Protein AF-0000000067161589 (afdb_homodimer)

Sequence (194 aa):
MSCETHLQIQRFDGAVGAQTVQQEFHTWETVERLLRLHFRDGRTRVNGDALLLMAELLKVFVREAAARAARQAQAEDLEKVDIEHVEKVLPQLLLDFMSCETHLQIQRFDGAVGAQTVQQEFHTWETVERLLRLHFRDGRTRVNGDALLLMAELLKVFVREAAARAARQAQAEDLEKVDIEHVEKVLPQLLLDF

InterPro domains:
  IPR009072 Histone-fold [SSF47113] (28-92)
  IPR018552 Centromere protein X [PF09415] (29-97)
  IPR018552 Centromere protein X [PTHR28680] (24-97)

Structure (mmCIF, N/CA/C/O backbone):
data_AF-0000000067161589-model_v1
#
loop_
_entity.id
_entity.type
_entity.pdbx_description
1 polymer 'Centromere protein X'
#
loop_
_atom_site.group_PDB
_atom_site.id
_atom_site.type_symbol
_atom_site.label_atom_id
_atom_site.label_alt_id
_atom_site.label_comp_id
_atom_site.label_asym_id
_atom_site.label_entity_id
_atom_site.label_seq_id
_atom_site.pdbx_PDB_ins_code
_atom_site.Cartn_x
_atom_site.Cartn_y
_atom_site.Cartn_z
_atom_site.occupancy
_atom_site.B_iso_or_equiv
_atom_site.auth_seq_id
_atom_site.auth_comp_id
_atom_site.auth_asym_id
_atom_site.auth_atom_id
_atom_site.pdbx_PDB_model_num
ATOM 1 N N . MET A 1 1 ? -30.812 6.926 -12.805 1 24.12 1 MET A N 1
ATOM 2 C CA . MET A 1 1 ? -30.219 5.688 -12.312 1 24.12 1 MET A CA 1
ATOM 3 C C . MET A 1 1 ? -28.922 5.969 -11.57 1 24.12 1 MET A C 1
ATOM 5 O O . MET A 1 1 ? -27.953 6.469 -12.156 1 24.12 1 MET A O 1
ATOM 9 N N . SER A 1 2 ? -29.047 6.422 -10.328 1 23.22 2 SER A N 1
ATOM 10 C CA . SER A 1 2 ? -28.078 6.922 -9.359 1 23.22 2 SER A CA 1
ATOM 11 C C . SER A 1 2 ? -27.047 5.859 -9.016 1 23.22 2 SER A C 1
ATOM 13 O O . SER A 1 2 ? -27.391 4.715 -8.727 1 23.22 2 SER A O 1
ATOM 15 N N . CYS A 1 3 ? -26.094 5.73 -9.844 1 26.84 3 CYS A N 1
ATOM 16 C CA . CYS A 1 3 ? -25.047 4.719 -9.719 1 26.84 3 CYS A CA 1
ATOM 17 C C . CYS A 1 3 ? -24.469 4.695 -8.305 1 26.84 3 CYS A C 1
ATOM 19 O O . CYS A 1 3 ? -23.75 5.605 -7.91 1 26.84 3 CYS A O 1
ATOM 21 N N . GLU A 1 4 ? -25.422 4.316 -7.266 1 28.66 4 GLU A N 1
ATOM 22 C CA . GLU A 1 4 ? -25.047 4.039 -5.879 1 28.66 4 GLU A CA 1
ATOM 23 C C . GLU A 1 4 ? -23.875 3.074 -5.801 1 28.66 4 GLU A C 1
ATOM 25 O O . GLU A 1 4 ? -23.969 1.932 -6.254 1 28.66 4 GLU A O 1
ATOM 30 N N . THR A 1 5 ? -22.781 3.461 -6.172 1 27.55 5 THR A N 1
ATOM 31 C CA . THR A 1 5 ? -21.547 2.684 -6.172 1 27.55 5 THR A CA 1
ATOM 32 C C . THR A 1 5 ? -21.328 2.012 -4.82 1 27.55 5 THR A C 1
ATOM 34 O O . THR A 1 5 ? -21.219 2.689 -3.797 1 27.55 5 THR A O 1
ATOM 37 N N . HIS A 1 6 ? -22.078 0.908 -4.574 1 25.38 6 HIS A N 1
ATOM 38 C CA . HIS A 1 6 ? -22 -0.039 -3.465 1 25.38 6 HIS A CA 1
ATOM 39 C C . HIS A 1 6 ? -20.562 -0.477 -3.213 1 25.38 6 HIS A C 1
ATOM 41 O O . HIS A 1 6 ? -19.953 -1.148 -4.051 1 25.38 6 HIS A O 1
ATOM 47 N N . LEU A 1 7 ? -19.766 0.376 -2.822 1 30.64 7 LEU A N 1
ATOM 48 C CA . LEU A 1 7 ? -18.531 -0.194 -2.293 1 30.64 7 LEU A CA 1
ATOM 49 C C . LEU A 1 7 ? -18.812 -1.418 -1.432 1 30.64 7 LEU A C 1
ATOM 51 O O . LEU A 1 7 ? -19.469 -1.308 -0.39 1 30.64 7 LEU A O 1
ATOM 55 N N . GLN A 1 8 ? -19.109 -2.438 -2.041 1 26.23 8 GLN A N 1
ATOM 56 C CA . GLN A 1 8 ? -19.375 -3.695 -1.351 1 26.23 8 GLN A CA 1
ATOM 57 C C . GLN A 1 8 ? -18.234 -4.039 -0.387 1 26.23 8 GLN A C 1
ATOM 59 O O . GLN A 1 8 ? -17.125 -4.348 -0.815 1 26.23 8 GLN A O 1
ATOM 64 N N . ILE A 1 9 ? -18.094 -3.34 0.75 1 32.78 9 ILE A N 1
ATOM 65 C CA . ILE A 1 9 ? -17.359 -3.861 1.89 1 32.78 9 ILE A CA 1
ATOM 66 C C . ILE A 1 9 ? -17.75 -5.312 2.148 1 32.78 9 ILE A C 1
ATOM 68 O O . ILE A 1 9 ? -18.906 -5.59 2.5 1 32.78 9 ILE A O 1
ATOM 72 N N . GLN A 1 10 ? -17.469 -6.223 1.286 1 31.05 10 GLN A N 1
ATOM 73 C CA . GLN A 1 10 ? -17.688 -7.613 1.666 1 31.05 10 GLN A CA 1
ATOM 74 C C . GLN A 1 10 ? -17.375 -7.836 3.143 1 31.05 10 GLN A C 1
ATOM 76 O O . GLN A 1 10 ? -16.344 -7.375 3.643 1 31.05 10 GLN A O 1
ATOM 81 N N . ARG A 1 11 ? -18.438 -7.887 3.85 1 29.62 11 ARG A N 1
ATOM 82 C CA . ARG A 1 11 ? -18.547 -8.305 5.242 1 29.62 11 ARG A CA 1
ATOM 83 C C . ARG A 1 11 ? -17.703 -9.539 5.516 1 29.62 11 ARG A C 1
ATOM 85 O O . ARG A 1 11 ? -17.875 -10.578 4.871 1 29.62 11 ARG A O 1
ATOM 92 N N . PHE A 1 12 ? -16.328 -9.406 5.938 1 33.56 12 PHE A N 1
ATOM 93 C CA . PHE A 1 12 ? -15.523 -10.484 6.516 1 33.56 12 PHE A CA 1
ATOM 94 C C . PHE A 1 12 ? -16.375 -11.391 7.391 1 33.56 12 PHE A C 1
ATOM 96 O O . PHE A 1 12 ? -16.969 -10.938 8.375 1 33.56 12 PHE A O 1
ATOM 103 N N . ASP A 1 13 ? -16.938 -12.383 6.879 1 33.62 13 ASP A N 1
ATOM 104 C CA . ASP A 1 13 ? -17.578 -13.43 7.668 1 33.62 13 ASP A CA 1
ATOM 105 C C . ASP A 1 13 ? -16.797 -13.711 8.945 1 33.62 13 ASP A C 1
ATOM 107 O O . ASP A 1 13 ? -15.602 -13.43 9.023 1 33.62 13 ASP A O 1
ATOM 111 N N . GLY A 1 14 ? -17.406 -14.312 10.031 1 30.33 14 GLY A N 1
ATOM 112 C CA . GLY A 1 14 ? -17.203 -14.633 11.43 1 30.33 14 GLY A CA 1
ATOM 113 C C . GLY A 1 14 ? -15.914 -15.375 11.703 1 30.33 14 GLY A C 1
ATOM 114 O O . GLY A 1 14 ? -15.328 -15.25 12.781 1 30.33 14 GLY A O 1
ATOM 115 N N . ALA A 1 15 ? -15.609 -16.562 11.07 1 34.69 15 ALA A N 1
ATOM 116 C CA . ALA A 1 15 ? -14.438 -17.391 11.344 1 34.69 15 ALA A CA 1
ATOM 117 C C . ALA A 1 15 ? -13.148 -16.672 10.945 1 34.69 15 ALA A C 1
ATOM 119 O O . ALA A 1 15 ? -12.055 -17.141 11.242 1 34.69 15 ALA A O 1
ATOM 120 N N . VAL A 1 16 ? -13.078 -15.789 9.961 1 38.41 16 VAL A N 1
ATOM 121 C CA . VAL A 1 16 ? -11.977 -14.906 9.586 1 38.41 16 VAL A CA 1
ATOM 122 C C . VAL A 1 16 ? -11.812 -13.812 10.641 1 38.41 16 VAL A C 1
ATOM 124 O O . VAL A 1 16 ? -10.938 -12.945 10.523 1 38.41 16 VAL A O 1
ATOM 127 N N . GLY A 1 17 ? -12.555 -13.727 11.5 1 35.78 17 GLY A N 1
ATOM 128 C CA . GLY A 1 17 ? -12.609 -12.781 12.609 1 35.78 17 GLY A CA 1
ATOM 129 C C . GLY A 1 17 ? -11.367 -12.805 13.477 1 35.78 17 GLY A C 1
ATOM 130 O O . GLY A 1 17 ? -10.875 -11.758 13.891 1 35.78 17 GLY A O 1
ATOM 131 N N . ALA A 1 18 ? -11.102 -14.023 14.031 1 41.06 18 ALA A N 1
ATOM 132 C CA . ALA A 1 18 ? -9.969 -14.18 14.938 1 41.06 18 ALA A CA 1
ATOM 133 C C . ALA A 1 18 ? -8.641 -13.969 14.211 1 41.06 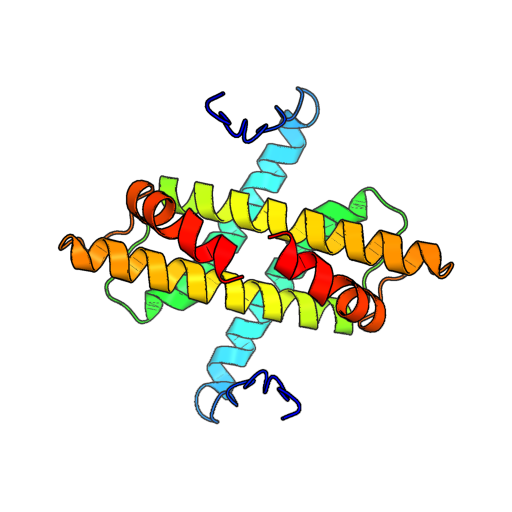18 ALA A C 1
ATOM 135 O O . ALA A 1 18 ? -7.699 -13.414 14.766 1 41.06 18 ALA A O 1
ATOM 136 N N . GLN A 1 19 ? -8.32 -14.648 13.07 1 43.97 19 GLN A N 1
ATOM 137 C CA . GLN A 1 19 ? -7.074 -14.547 12.32 1 43.97 19 GLN A CA 1
ATOM 138 C C . GLN A 1 19 ? -6.891 -13.141 11.75 1 43.97 19 GLN A C 1
ATOM 140 O O . GLN A 1 19 ? -5.762 -12.695 11.539 1 43.97 19 GLN A O 1
ATOM 145 N N . THR A 1 20 ? -7.965 -12.477 11.422 1 45.84 20 THR A N 1
ATOM 146 C CA . THR A 1 20 ? -7.961 -11.133 10.844 1 45.84 20 THR A CA 1
ATOM 147 C C . THR A 1 20 ? -7.488 -10.102 11.859 1 45.84 20 THR A C 1
ATOM 149 O O . THR A 1 20 ? -6.762 -9.172 11.516 1 45.84 20 THR A O 1
ATOM 152 N N . VAL A 1 21 ? -8.031 -10.492 13.078 1 47.47 21 VAL A N 1
ATOM 153 C CA . VAL A 1 21 ? -7.66 -9.477 14.062 1 47.47 21 VAL A CA 1
ATOM 154 C C . VAL A 1 21 ? -6.145 -9.43 14.211 1 47.47 21 VAL A C 1
ATOM 156 O O . VAL A 1 21 ? -5.559 -8.352 14.344 1 47.47 21 VAL A O 1
ATOM 159 N N . GLN A 1 22 ? -5.559 -10.609 14.484 1 50.06 22 GLN A N 1
ATOM 160 C CA . GLN A 1 22 ? -4.105 -10.633 14.625 1 50.06 22 GLN A CA 1
ATOM 161 C C . GLN A 1 22 ? -3.428 -10.062 13.375 1 50.06 22 GLN A C 1
ATOM 163 O O . GLN A 1 22 ? -2.418 -9.367 13.477 1 50.06 22 GLN A O 1
ATOM 168 N N . GLN A 1 23 ? -3.975 -10.562 12.25 1 55.38 23 GLN A N 1
ATOM 169 C CA . GLN A 1 23 ? -3.402 -10.094 10.992 1 55.38 23 GLN A CA 1
ATOM 170 C C . GLN A 1 23 ? -3.633 -8.594 10.812 1 55.38 23 GLN A C 1
ATOM 172 O O . GLN A 1 23 ? -2.799 -7.902 10.227 1 55.38 23 GLN A O 1
ATOM 177 N N . GLU A 1 24 ? -4.797 -8.266 11.383 1 56.31 24 GLU A N 1
ATOM 178 C CA . GLU A 1 24 ? -5.145 -6.848 11.328 1 56.31 24 GLU A CA 1
ATOM 179 C C . GLU A 1 24 ? -4.152 -6.004 12.125 1 56.31 24 GLU A C 1
ATOM 181 O O . GLU A 1 24 ? -3.791 -4.902 11.711 1 56.31 24 GLU A O 1
ATOM 186 N N . PHE A 1 25 ? -3.791 -6.645 13.266 1 55 25 PHE A N 1
ATOM 187 C CA . PHE A 1 25 ? -2.869 -5.891 14.109 1 55 25 PHE A CA 1
ATOM 188 C C . PHE A 1 25 ? -1.539 -5.676 13.398 1 55 25 PHE A C 1
ATOM 190 O O . PHE A 1 25 ? -0.962 -4.59 13.469 1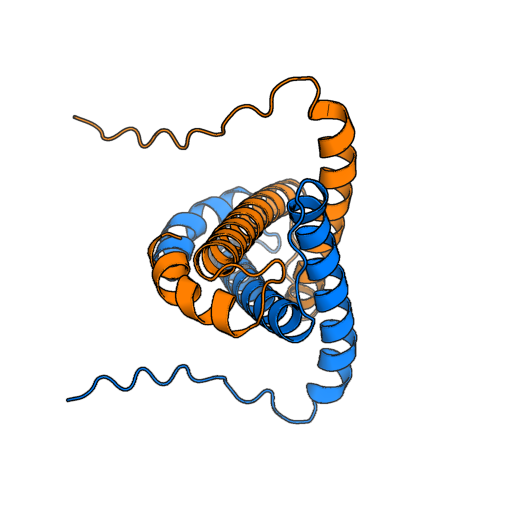 55 25 PHE A O 1
ATOM 197 N N . HIS A 1 26 ? -1.164 -6.684 12.633 1 64.69 26 HIS A N 1
ATOM 198 C CA . HIS A 1 26 ? 0.144 -6.59 11.992 1 64.69 26 HIS A CA 1
ATOM 199 C C . HIS A 1 26 ? 0.116 -5.605 10.828 1 64.69 26 HIS A C 1
ATOM 201 O O . HIS A 1 26 ? 1.089 -4.887 10.594 1 64.69 26 HIS A O 1
ATOM 207 N N . THR A 1 27 ? -1.09 -5.516 10.398 1 70.31 27 THR A N 1
ATOM 208 C CA . THR A 1 27 ? -1.2 -4.621 9.25 1 70.31 27 THR A CA 1
ATOM 209 C C . THR A 1 27 ? -1.145 -3.162 9.695 1 70.31 27 THR A C 1
ATOM 211 O O . THR A 1 27 ? -0.48 -2.34 9.062 1 70.31 27 THR A O 1
ATOM 214 N N . TRP A 1 28 ? -1.772 -2.99 10.93 1 71.88 28 TRP A N 1
ATOM 215 C CA . TRP A 1 28 ? -1.792 -1.612 11.414 1 71.88 28 TRP A CA 1
ATOM 216 C C . TRP A 1 28 ? -0.392 -1.154 11.812 1 71.88 28 TRP A C 1
ATOM 218 O O . TRP A 1 28 ? 0.009 -0.028 11.508 1 71.88 28 TRP A O 1
ATOM 228 N N . GLU A 1 29 ? 0.281 -2.01 12.422 1 75.06 29 GLU A N 1
ATOM 229 C CA . GLU A 1 29 ? 1.642 -1.656 12.82 1 75.06 29 GLU A CA 1
ATOM 230 C C . GLU A 1 29 ? 2.506 -1.343 11.602 1 75.06 29 GLU A C 1
ATOM 232 O O . GLU A 1 29 ? 3.324 -0.421 11.633 1 75.06 29 GLU A O 1
ATOM 237 N N . THR A 1 30 ? 2.227 -2.16 10.625 1 72.94 30 THR A N 1
ATOM 238 C CA . THR A 1 30 ? 2.982 -1.984 9.391 1 72.94 30 THR A CA 1
ATOM 239 C C . THR A 1 30 ? 2.645 -0.65 8.734 1 72.94 30 THR A C 1
ATOM 241 O O . THR A 1 30 ? 3.539 0.092 8.32 1 72.94 30 THR A O 1
ATOM 244 N N . VAL A 1 31 ? 1.436 -0.366 8.695 1 79.25 31 VAL A N 1
ATOM 245 C CA . VAL A 1 31 ? 0.979 0.869 8.062 1 79.25 31 VAL A CA 1
ATOM 246 C C . VAL A 1 31 ? 1.478 2.07 8.859 1 79.25 31 VAL A C 1
ATOM 248 O O . VAL A 1 31 ? 1.966 3.047 8.289 1 79.25 31 VAL A O 1
ATOM 251 N N . GLU A 1 32 ? 1.392 1.944 10.164 1 81.88 32 GLU A N 1
ATOM 252 C CA . GLU A 1 32 ? 1.861 3.021 11.031 1 81.88 32 GLU A CA 1
ATOM 253 C C . GLU A 1 32 ? 3.344 3.305 10.805 1 81.88 32 GLU A C 1
ATOM 255 O O . GLU A 1 32 ? 3.756 4.465 10.742 1 81.88 32 GLU A O 1
ATOM 260 N N . ARG A 1 33 ? 4.023 2.264 10.719 1 80.25 33 ARG A N 1
ATOM 261 C CA . ARG A 1 33 ? 5.457 2.418 10.492 1 80.25 33 ARG A CA 1
ATOM 262 C C . ARG A 1 33 ? 5.73 3.113 9.164 1 80.25 33 ARG A C 1
ATOM 264 O O . ARG A 1 33 ? 6.59 3.994 9.078 1 80.25 33 ARG A O 1
ATOM 271 N N . LEU A 1 34 ? 5.062 2.746 8.211 1 80.56 34 LEU A N 1
ATOM 272 C CA . LEU A 1 34 ? 5.215 3.359 6.898 1 80.56 34 LEU A CA 1
ATOM 273 C C . LEU A 1 34 ? 4.828 4.836 6.938 1 80.56 34 LEU A C 1
ATOM 275 O O . LEU A 1 34 ? 5.512 5.676 6.348 1 80.56 34 LEU A O 1
ATOM 279 N N . LEU A 1 35 ? 3.803 5.125 7.699 1 82.38 35 LEU A N 1
ATOM 280 C CA . LEU A 1 35 ? 3.326 6.5 7.77 1 82.38 35 LEU A CA 1
ATOM 281 C C .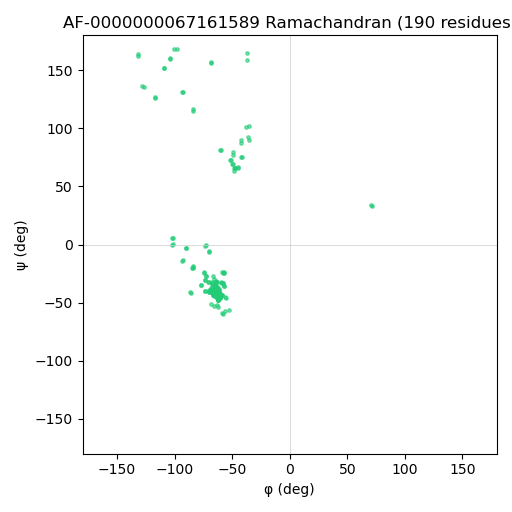 LEU A 1 35 ? 4.277 7.363 8.586 1 82.38 35 LEU A C 1
ATOM 283 O O . LEU A 1 35 ? 4.488 8.539 8.273 1 82.38 35 LEU A O 1
ATOM 287 N N . ARG A 1 36 ? 4.75 6.805 9.609 1 78.75 36 ARG A N 1
ATOM 288 C CA . ARG A 1 36 ? 5.703 7.531 10.445 1 78.75 36 ARG A CA 1
ATOM 289 C C . ARG A 1 36 ? 6.918 7.973 9.633 1 78.75 36 ARG A C 1
ATOM 291 O O . ARG A 1 36 ? 7.496 9.031 9.898 1 78.75 36 ARG A O 1
ATOM 298 N N . LEU A 1 37 ? 7.312 7.207 8.734 1 72.81 37 LEU A N 1
ATOM 299 C CA . LEU A 1 37 ? 8.414 7.586 7.859 1 72.81 37 LEU A CA 1
ATOM 300 C C . LEU A 1 37 ? 8.086 8.859 7.09 1 72.81 37 LEU A C 1
ATOM 302 O O . LEU A 1 37 ? 8.969 9.68 6.832 1 72.81 37 LEU A O 1
ATOM 306 N N . HIS A 1 38 ? 6.898 9.008 6.805 1 74.06 38 HIS A N 1
ATOM 307 C CA . HIS A 1 38 ? 6.48 10.156 6.004 1 74.06 38 HIS A CA 1
ATOM 308 C C . HIS A 1 38 ? 6.234 11.375 6.883 1 74.06 38 HIS A C 1
ATOM 310 O O . HIS A 1 38 ? 6.598 12.492 6.512 1 74.06 38 HIS A O 1
ATOM 316 N N . PHE A 1 39 ? 5.598 11.203 8.047 1 74.69 39 PHE A N 1
ATOM 317 C CA . PHE A 1 39 ? 5.215 12.32 8.906 1 74.69 39 PHE A CA 1
ATOM 318 C C . PHE A 1 39 ? 6.375 12.734 9.797 1 74.69 39 PHE A C 1
ATOM 320 O O . PHE A 1 39 ? 6.352 13.82 10.391 1 74.69 39 PHE A O 1
ATOM 327 N N . ARG A 1 40 ? 7.266 11.938 9.984 1 70.62 40 ARG A N 1
ATOM 328 C CA . ARG A 1 40 ? 8.383 12.266 10.859 1 70.62 40 ARG A CA 1
ATOM 329 C C . ARG A 1 40 ? 9.109 13.516 10.367 1 70.62 40 ARG A C 1
ATOM 331 O O . ARG A 1 40 ? 9.641 14.289 11.172 1 70.62 40 ARG A O 1
ATOM 338 N N . ASP A 1 41 ? 8.984 13.766 9.211 1 64.06 41 ASP A N 1
ATOM 339 C CA . ASP A 1 41 ? 9.672 14.945 8.703 1 64.06 41 ASP A CA 1
ATOM 340 C C . ASP A 1 41 ? 8.789 16.188 8.812 1 64.06 41 ASP A C 1
ATOM 342 O O . ASP A 1 41 ? 9.25 17.312 8.586 1 64.06 41 ASP A O 1
ATOM 346 N N . GLY A 1 42 ? 7.527 15.93 9.289 1 65.19 42 GLY A N 1
ATOM 347 C CA . GLY A 1 42 ? 6.578 17.031 9.297 1 65.19 42 GLY A CA 1
ATOM 348 C C . GLY A 1 42 ? 5.852 17.188 10.625 1 65.19 42 GLY A C 1
ATOM 349 O O . GLY A 1 42 ? 6.07 16.406 11.547 1 65.19 42 GLY A O 1
ATOM 350 N N . ARG A 1 43 ? 5.234 18.312 10.844 1 73.69 43 ARG A N 1
ATOM 351 C CA . ARG A 1 43 ? 4.453 18.688 12.016 1 73.69 43 ARG A CA 1
ATOM 352 C C . ARG A 1 43 ? 3.109 17.969 12.031 1 73.69 43 ARG A C 1
ATOM 354 O O . ARG A 1 43 ? 2.395 18 13.039 1 73.69 43 ARG A O 1
ATOM 361 N N . THR A 1 44 ? 2.83 17.141 10.992 1 83.44 44 THR A N 1
ATOM 362 C CA . THR A 1 44 ? 1.486 16.578 10.922 1 83.44 44 THR A CA 1
ATOM 363 C C . THR A 1 44 ? 1.438 15.219 11.594 1 83.44 44 THR A C 1
ATOM 365 O O . THR A 1 44 ? 2.359 14.406 11.445 1 83.44 44 THR A O 1
ATOM 368 N N . ARG A 1 45 ? 0.367 15.125 12.477 1 87.12 45 ARG A N 1
ATOM 369 C CA . ARG A 1 45 ? 0.092 13.836 13.102 1 87.12 45 ARG A CA 1
ATOM 370 C C . ARG A 1 45 ? -1.119 13.164 12.461 1 87.12 45 ARG A C 1
ATOM 372 O O . ARG A 1 45 ? -1.899 13.82 11.758 1 87.12 45 ARG A O 1
ATOM 379 N N . VAL A 1 46 ? -1.157 11.797 12.688 1 90.81 46 VAL A N 1
ATOM 380 C CA . VAL A 1 46 ? -2.264 11.031 12.117 1 90.81 46 VAL A CA 1
ATOM 381 C C . VAL A 1 46 ? -3.098 10.414 13.234 1 90.81 46 VAL A C 1
ATOM 383 O O . VAL A 1 46 ? -2.555 9.781 14.148 1 90.81 46 VAL A O 1
ATOM 386 N N . ASN A 1 47 ? -4.355 10.664 13.203 1 91.75 47 ASN A N 1
ATOM 387 C CA . ASN A 1 47 ? -5.281 10.086 14.164 1 91.75 47 ASN A CA 1
ATOM 388 C C . ASN A 1 47 ? -5.426 8.578 13.961 1 91.75 47 ASN A C 1
ATOM 390 O O . ASN A 1 47 ? -5.238 8.078 12.852 1 91.75 47 ASN A O 1
ATOM 394 N N . GLY A 1 48 ? -5.812 7.91 14.969 1 90.81 48 GLY A N 1
ATOM 395 C CA . GLY A 1 48 ? -5.934 6.461 14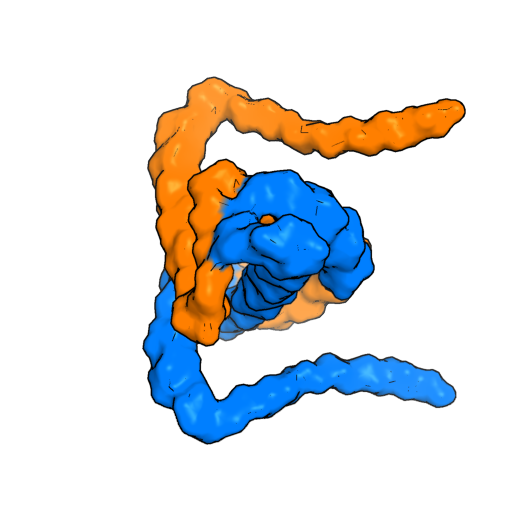.938 1 90.81 48 GLY A CA 1
ATOM 396 C C . GLY A 1 48 ? -6.93 5.961 13.906 1 90.81 48 GLY A C 1
ATOM 397 O O . GLY A 1 48 ? -6.688 4.957 13.242 1 90.81 48 GLY A O 1
ATOM 398 N N . ASP A 1 49 ? -8.062 6.645 13.797 1 93.19 49 ASP A N 1
ATOM 399 C CA . ASP A 1 49 ? -9.078 6.219 12.844 1 93.19 49 ASP A CA 1
ATOM 400 C C . ASP A 1 49 ? -8.586 6.379 11.406 1 93.19 49 ASP A C 1
ATOM 402 O O . ASP A 1 49 ? -8.922 5.57 10.539 1 93.19 49 ASP A O 1
ATOM 406 N N . ALA A 1 50 ? -7.797 7.438 11.188 1 93.75 50 ALA A N 1
ATOM 407 C CA . ALA A 1 50 ? -7.199 7.637 9.867 1 93.75 50 ALA A CA 1
ATOM 408 C C . ALA A 1 50 ? -6.199 6.531 9.547 1 93.75 50 ALA A C 1
ATOM 410 O O . ALA A 1 50 ? -6.164 6.027 8.422 1 93.75 50 ALA A O 1
ATOM 411 N N . LEU A 1 51 ? -5.469 6.156 10.531 1 89.19 51 LEU A N 1
ATOM 412 C CA . LEU A 1 51 ? -4.5 5.078 10.367 1 89.19 51 LEU A CA 1
ATOM 413 C C . LEU A 1 51 ? -5.199 3.77 10.016 1 89.19 51 LEU A C 1
ATOM 415 O O . LEU A 1 51 ? -4.73 3.021 9.156 1 89.19 51 LEU A O 1
ATOM 419 N N . LEU A 1 52 ? -6.309 3.531 10.656 1 89.94 52 LEU A N 1
ATOM 420 C CA . LEU A 1 52 ? -7.07 2.311 10.406 1 89.94 52 LEU A CA 1
ATOM 421 C C . LEU A 1 52 ? -7.598 2.281 8.977 1 89.94 52 LEU A C 1
ATOM 423 O O . LEU A 1 52 ? -7.527 1.249 8.305 1 89.94 52 LEU A O 1
ATOM 427 N N . LEU A 1 53 ? -8.055 3.365 8.531 1 92.75 53 LEU A N 1
ATOM 428 C CA . LEU A 1 53 ? -8.562 3.439 7.164 1 92.75 53 LEU A CA 1
ATOM 429 C C . LEU A 1 53 ? -7.441 3.219 6.152 1 92.75 53 LEU A C 1
ATOM 431 O O . LEU A 1 53 ? -7.605 2.467 5.191 1 92.75 53 LEU A O 1
ATOM 435 N N . MET A 1 54 ? -6.328 3.812 6.391 1 91.12 54 MET A N 1
ATOM 436 C CA . MET A 1 54 ? -5.195 3.656 5.484 1 91.12 54 MET A CA 1
ATOM 437 C C . MET A 1 54 ? -4.707 2.211 5.465 1 91.12 54 MET A C 1
ATOM 439 O O . MET A 1 54 ? -4.332 1.692 4.41 1 91.12 54 MET A O 1
ATOM 443 N N . ALA A 1 55 ? -4.738 1.58 6.594 1 87.75 55 ALA A N 1
ATOM 444 C CA . ALA A 1 55 ? -4.352 0.176 6.684 1 87.75 55 ALA A CA 1
ATOM 445 C C . ALA A 1 55 ? -5.277 -0.705 5.852 1 87.75 55 ALA A C 1
ATOM 447 O O . ALA A 1 55 ? -4.82 -1.629 5.172 1 87.75 55 ALA A O 1
ATOM 448 N N . GLU A 1 56 ? -6.539 -0.35 5.93 1 88.5 56 GLU A N 1
ATOM 449 C CA . GLU A 1 56 ? -7.496 -1.134 5.16 1 88.5 56 GLU A CA 1
ATOM 450 C C . GLU A 1 56 ? -7.289 -0.944 3.66 1 88.5 56 GLU A C 1
ATOM 452 O O . GLU A 1 56 ? -7.395 -1.899 2.889 1 88.5 56 GLU A O 1
ATOM 457 N N . LEU A 1 57 ? -6.984 0.253 3.27 1 88.94 57 LEU A N 1
ATOM 458 C CA . LEU A 1 57 ? -6.719 0.532 1.863 1 88.94 57 LEU A CA 1
ATOM 459 C C . LEU A 1 57 ? -5.484 -0.224 1.383 1 88.94 57 LEU A C 1
ATOM 461 O O . LEU A 1 57 ? -5.5 -0.82 0.304 1 88.94 57 LEU A O 1
ATOM 465 N N . LEU A 1 58 ? -4.484 -0.254 2.166 1 88.38 58 LEU A N 1
ATOM 466 C CA . LEU A 1 58 ? -3.248 -0.942 1.809 1 88.38 58 LEU A CA 1
ATOM 467 C C . LEU A 1 58 ? -3.467 -2.449 1.739 1 88.38 58 LEU A C 1
ATOM 469 O O . LEU A 1 58 ? -2.906 -3.123 0.872 1 88.38 58 LEU A O 1
ATOM 473 N N . LYS A 1 59 ? -4.25 -2.916 2.621 1 86.25 59 LYS A N 1
ATOM 474 C CA . LYS A 1 59 ? -4.57 -4.34 2.609 1 86.25 59 LYS A CA 1
ATOM 475 C C . LYS A 1 59 ? -5.254 -4.742 1.306 1 86.25 59 LYS A C 1
ATOM 477 O O . LYS A 1 59 ? -4.914 -5.766 0.709 1 86.25 59 LYS A O 1
ATOM 482 N N . VAL A 1 60 ? -6.176 -3.941 0.95 1 88.06 60 VAL A N 1
ATOM 483 C CA . VAL A 1 60 ? -6.902 -4.211 -0.287 1 88.06 60 VAL A CA 1
ATOM 484 C C . VAL A 1 60 ? -5.945 -4.137 -1.476 1 88.06 60 VAL A C 1
ATOM 486 O O . VAL A 1 60 ? -5.969 -5 -2.355 1 88.06 60 VAL A O 1
ATOM 489 N N . PHE A 1 61 ? -5.117 -3.166 -1.443 1 87.88 61 PHE A N 1
ATOM 490 C CA . PHE A 1 61 ? -4.152 -2.973 -2.521 1 87.88 61 PHE A CA 1
ATOM 491 C C . PHE A 1 61 ? -3.213 -4.168 -2.627 1 87.88 61 PHE A C 1
ATOM 493 O O . PHE A 1 61 ? -3.006 -4.707 -3.717 1 87.88 61 PHE A O 1
ATOM 500 N N . VAL A 1 62 ? -2.705 -4.621 -1.56 1 89.19 62 VAL A N 1
ATOM 501 C CA . VAL A 1 62 ? -1.745 -5.719 -1.536 1 89.19 62 VAL A CA 1
ATOM 502 C C . VAL A 1 62 ? -2.436 -7.016 -1.947 1 89.19 62 VAL A C 1
ATOM 504 O O . VAL A 1 62 ? -1.874 -7.812 -2.703 1 89.19 62 VAL A O 1
ATOM 507 N N . ARG A 1 63 ? -3.619 -7.188 -1.478 1 88.06 63 ARG A N 1
ATOM 508 C CA . ARG A 1 63 ? -4.367 -8.398 -1.807 1 88.06 63 ARG A CA 1
ATOM 509 C C . ARG A 1 63 ? -4.625 -8.492 -3.307 1 88.06 63 ARG A C 1
ATOM 511 O O . ARG A 1 63 ? -4.461 -9.555 -3.906 1 88.06 63 ARG A O 1
ATOM 518 N N . GLU A 1 64 ? -5.051 -7.34 -3.834 1 91.69 64 GLU A N 1
ATOM 519 C CA . GLU A 1 64 ? -5.34 -7.316 -5.266 1 91.69 64 GLU A CA 1
ATOM 520 C C . GLU A 1 64 ? -4.066 -7.508 -6.086 1 91.69 64 GLU A C 1
ATOM 522 O O . GLU A 1 64 ? -4.059 -8.266 -7.059 1 91.69 64 GLU A O 1
ATOM 527 N N . ALA A 1 65 ? -3.004 -6.883 -5.715 1 93.31 65 ALA A N 1
ATOM 528 C CA . ALA A 1 65 ? -1.727 -7.004 -6.414 1 93.31 65 ALA A CA 1
ATOM 529 C C . ALA A 1 65 ? -1.207 -8.438 -6.355 1 93.31 65 ALA A C 1
ATOM 531 O O . ALA A 1 65 ? -0.828 -9.008 -7.383 1 93.31 65 ALA A O 1
ATOM 532 N N . ALA A 1 66 ? -1.258 -9.039 -5.184 1 91.69 66 ALA A N 1
ATOM 533 C CA . ALA A 1 66 ? -0.764 -10.398 -4.973 1 91.69 66 ALA A CA 1
ATOM 534 C C . ALA A 1 66 ? -1.593 -11.406 -5.754 1 91.69 66 ALA A C 1
ATOM 536 O O . ALA A 1 66 ? -1.043 -12.312 -6.391 1 91.69 66 ALA A O 1
ATOM 537 N N . ALA A 1 67 ? -2.893 -11.203 -5.684 1 92 67 ALA A N 1
ATOM 538 C CA . ALA A 1 67 ? -3.785 -12.133 -6.371 1 92 67 ALA A CA 1
ATOM 539 C C . ALA A 1 67 ? -3.561 -12.094 -7.879 1 92 67 ALA A C 1
ATOM 541 O O . ALA A 1 67 ? -3.488 -13.133 -8.531 1 92 67 ALA A O 1
ATOM 542 N N . ARG A 1 68 ? -3.408 -10.852 -8.336 1 95.25 68 ARG A N 1
ATOM 543 C CA . ARG A 1 68 ? -3.234 -10.711 -9.773 1 95.25 68 ARG A CA 1
ATOM 544 C C . ARG A 1 68 ? -1.875 -11.242 -10.219 1 95.25 68 ARG A C 1
ATOM 546 O O . ARG A 1 68 ? -1.766 -11.883 -11.266 1 95.25 68 ARG A O 1
ATOM 553 N N . ALA A 1 69 ? -0.858 -11.008 -9.477 1 95 69 ALA A N 1
ATOM 554 C CA . ALA A 1 69 ? 0.475 -11.508 -9.797 1 95 69 ALA A CA 1
ATOM 555 C C . ALA A 1 69 ? 0.523 -13.031 -9.727 1 95 69 ALA A C 1
ATOM 557 O O . ALA A 1 69 ? 1.123 -13.68 -10.594 1 95 69 ALA A O 1
ATOM 558 N N . ALA A 1 70 ? -0.172 -13.602 -8.766 1 93.19 70 ALA A N 1
ATOM 559 C CA . ALA A 1 70 ? -0.222 -15.055 -8.617 1 93.19 70 ALA A CA 1
ATOM 560 C C . ALA A 1 70 ? -0.942 -15.703 -9.789 1 93.19 70 ALA A C 1
ATOM 562 O O . ALA A 1 70 ? -0.486 -16.719 -10.32 1 93.19 70 ALA A O 1
ATOM 563 N N . ARG A 1 71 ? -2.029 -15.086 -10.172 1 94.25 71 ARG A N 1
ATOM 564 C CA . ARG A 1 71 ? -2.777 -15.609 -11.305 1 94.25 71 ARG A CA 1
ATOM 565 C C . ARG A 1 71 ? -1.945 -15.539 -12.586 1 94.25 71 ARG A C 1
ATOM 567 O O . ARG A 1 71 ? -1.993 -16.453 -13.414 1 94.25 71 ARG A O 1
ATOM 574 N N . GLN A 1 72 ? -1.185 -14.484 -12.695 1 96.44 72 GLN A N 1
ATOM 575 C CA . GLN A 1 72 ? -0.314 -14.32 -13.852 1 96.44 72 GLN A CA 1
ATOM 576 C C . GLN A 1 72 ? 0.754 -15.406 -13.891 1 96.44 72 GLN A C 1
ATOM 578 O O . GLN A 1 72 ? 1.039 -15.969 -14.953 1 96.44 72 GLN A O 1
ATOM 583 N N . ALA A 1 73 ? 1.368 -15.688 -12.75 1 95.12 73 ALA A N 1
ATOM 584 C CA . ALA A 1 73 ? 2.359 -16.75 -12.664 1 95.12 73 ALA A CA 1
ATOM 585 C C . ALA A 1 73 ? 1.734 -18.109 -12.977 1 95.12 73 ALA A C 1
ATOM 587 O O . ALA A 1 73 ? 2.301 -18.891 -13.742 1 95.12 73 ALA A O 1
ATOM 588 N N . GLN A 1 74 ? 0.539 -18.344 -12.469 1 93.25 74 GLN A N 1
ATOM 589 C CA . GLN A 1 74 ? -0.161 -19.609 -12.711 1 93.25 74 GLN A CA 1
ATOM 590 C C . GLN A 1 74 ? -0.503 -19.766 -14.188 1 93.25 74 GLN A C 1
ATOM 592 O O . GLN A 1 74 ? -0.43 -20.875 -14.727 1 93.25 74 GLN A O 1
ATOM 597 N N . ALA A 1 75 ? -0.935 -18.734 -14.758 1 95.88 75 ALA A N 1
ATOM 598 C CA . ALA A 1 75 ? -1.25 -18.766 -16.188 1 95.88 75 ALA A CA 1
ATOM 599 C C . ALA A 1 75 ? -0.034 -19.172 -17 1 95.88 75 ALA A C 1
ATOM 601 O O . ALA A 1 75 ? -0.177 -19.719 -18.109 1 95.88 75 ALA A O 1
ATOM 602 N N . GLU A 1 76 ? 1.186 -18.969 -16.484 1 96 76 GLU A N 1
ATOM 603 C CA . GLU A 1 76 ? 2.428 -19.344 -17.156 1 96 76 GLU A CA 1
ATOM 604 C C . GLU A 1 76 ? 3 -20.625 -16.594 1 96 76 GLU A C 1
ATOM 606 O O . GLU A 1 76 ? 4.164 -20.969 -16.828 1 96 76 GLU A O 1
ATOM 611 N N . ASP A 1 77 ? 2.238 -21.266 -15.664 1 94.06 77 ASP A N 1
ATOM 612 C CA . ASP A 1 77 ? 2.516 -22.578 -15.078 1 94.06 77 ASP A CA 1
ATOM 613 C C . ASP A 1 77 ? 3.701 -22.5 -14.117 1 94.06 77 ASP A C 1
ATOM 615 O O . ASP A 1 77 ? 4.555 -23.391 -14.109 1 94.06 77 ASP A O 1
ATOM 619 N N . LEU A 1 78 ? 3.791 -21.422 -13.508 1 92.69 78 LEU A N 1
ATOM 620 C CA . LEU A 1 78 ? 4.828 -21.25 -12.492 1 92.69 78 LEU A CA 1
ATOM 621 C C . LEU A 1 78 ? 4.227 -21.219 -11.094 1 92.69 78 LEU A C 1
ATOM 623 O O . LEU A 1 78 ? 3.084 -20.797 -10.914 1 92.69 78 LEU A O 1
ATOM 627 N N . GLU A 1 79 ? 5.047 -21.656 -10.156 1 90.06 79 GLU A N 1
ATOM 628 C CA . GLU A 1 79 ? 4.602 -21.672 -8.766 1 90.06 79 GLU A CA 1
ATOM 629 C C . GLU A 1 79 ? 5.172 -20.484 -7.988 1 90.06 79 GLU A C 1
ATOM 631 O O . GLU A 1 79 ? 4.828 -20.281 -6.82 1 90.06 79 GLU A O 1
ATOM 636 N N . LYS A 1 80 ? 5.941 -19.703 -8.742 1 92.81 80 LYS A N 1
ATOM 637 C CA . LYS A 1 80 ? 6.574 -18.562 -8.102 1 92.81 80 LYS A CA 1
ATOM 638 C C . LYS A 1 80 ? 6.293 -17.281 -8.875 1 92.81 80 LYS A C 1
ATOM 640 O O . LYS A 1 80 ? 6.363 -17.25 -10.102 1 92.81 80 LYS A O 1
ATOM 645 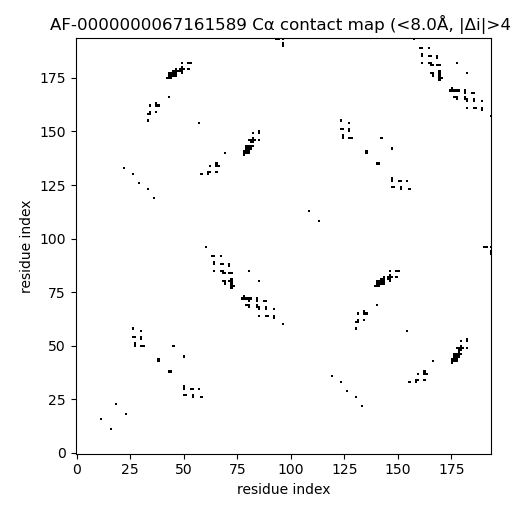N N . VAL A 1 81 ? 5.98 -16.266 -8.102 1 95 81 VAL A N 1
ATOM 646 C CA . VAL A 1 81 ? 5.777 -14.953 -8.711 1 95 81 VAL A CA 1
ATOM 647 C C . VAL A 1 81 ? 7.121 -14.25 -8.891 1 95 81 VAL A C 1
ATOM 649 O O . VAL A 1 81 ? 7.836 -14.008 -7.918 1 95 81 VAL A O 1
ATOM 652 N N . ASP A 1 82 ? 7.445 -14.008 -10.094 1 95.88 82 ASP A N 1
ATOM 653 C CA . ASP A 1 82 ? 8.641 -13.242 -10.43 1 95.88 82 ASP A CA 1
ATOM 654 C C . ASP A 1 82 ? 8.289 -11.797 -10.766 1 95.88 82 ASP A C 1
ATOM 656 O O . ASP A 1 82 ? 7.117 -11.469 -10.961 1 95.88 82 ASP A O 1
ATOM 660 N N . ILE A 1 83 ? 9.32 -11 -10.844 1 96.44 83 ILE A N 1
ATOM 661 C CA . ILE A 1 83 ? 9.148 -9.57 -11.078 1 96.44 83 ILE A CA 1
ATOM 662 C C . ILE A 1 83 ? 8.391 -9.352 -12.383 1 96.44 83 ILE A C 1
ATOM 664 O O . ILE A 1 83 ? 7.582 -8.422 -12.5 1 96.44 83 ILE A O 1
ATOM 668 N N . GLU A 1 84 ? 8.586 -10.219 -13.359 1 97.44 84 GLU A N 1
ATOM 669 C CA . GLU A 1 84 ? 7.926 -10.086 -14.656 1 97.44 84 GLU A CA 1
ATOM 670 C C . GLU A 1 84 ? 6.414 -10.219 -14.523 1 97.44 84 GLU A C 1
ATOM 672 O O . GLU A 1 84 ? 5.66 -9.562 -15.242 1 97.44 84 GLU A O 1
ATOM 677 N N . HIS A 1 85 ? 5.996 -11.055 -13.633 1 97.38 85 HIS A N 1
ATOM 678 C CA . HIS A 1 85 ? 4.57 -11.242 -13.406 1 97.38 85 HIS A CA 1
ATOM 679 C C . HIS A 1 85 ? 3.938 -9.992 -12.797 1 97.38 85 HIS A C 1
ATOM 681 O O . HIS A 1 85 ? 2.836 -9.602 -13.188 1 97.38 85 HIS A O 1
ATOM 687 N N . VAL A 1 86 ? 4.602 -9.359 -11.883 1 96.44 86 VAL A N 1
ATOM 688 C CA . VAL A 1 86 ? 4.113 -8.125 -11.281 1 96.44 86 VAL A CA 1
ATOM 689 C C . VAL A 1 86 ? 4.066 -7.016 -12.328 1 96.44 86 VAL A C 1
ATOM 691 O O . VAL A 1 86 ? 3.08 -6.281 -12.422 1 96.44 86 VAL A O 1
ATOM 694 N N . GLU A 1 87 ? 5.113 -6.996 -13.172 1 97.06 87 GLU A N 1
ATOM 695 C CA . GLU A 1 87 ? 5.195 -5.977 -14.211 1 97.06 87 GLU A CA 1
ATOM 696 C C . GLU A 1 87 ? 4.055 -6.117 -15.219 1 97.06 87 GLU A C 1
ATOM 698 O O . GLU A 1 87 ? 3.486 -5.121 -15.664 1 97.06 87 GLU A O 1
ATOM 703 N N . LYS A 1 88 ? 3.746 -7.262 -15.539 1 97.38 88 LYS A N 1
ATOM 704 C CA . LYS A 1 88 ? 2.717 -7.531 -16.531 1 97.38 88 LYS A CA 1
ATOM 705 C C . LYS A 1 88 ? 1.339 -7.113 -16.031 1 97.38 88 LYS A C 1
ATOM 707 O O . LYS A 1 88 ? 0.493 -6.676 -16.812 1 97.38 88 LYS A O 1
ATOM 712 N N . VAL A 1 89 ? 1.084 -7.227 -14.719 1 96.81 89 VAL A N 1
ATOM 713 C CA . VAL A 1 89 ? -0.254 -6.953 -14.203 1 96.81 89 VAL A CA 1
ATOM 714 C C . VAL A 1 89 ? -0.35 -5.496 -13.758 1 96.81 89 VAL A C 1
ATOM 716 O O . VAL A 1 89 ? -1.445 -4.988 -13.508 1 96.81 89 VAL A O 1
ATOM 719 N N . LEU A 1 90 ? 0.803 -4.82 -13.641 1 95.5 90 LEU A N 1
ATOM 720 C CA . LEU A 1 90 ? 0.885 -3.494 -13.039 1 95.5 90 LEU A CA 1
ATOM 721 C C . LEU A 1 90 ? -0.005 -2.504 -13.781 1 95.5 90 LEU A C 1
ATOM 723 O O . LEU A 1 90 ? -0.767 -1.761 -13.164 1 95.5 90 LEU A O 1
ATOM 727 N N . PRO A 1 91 ? -0.019 -2.518 -15.141 1 94.44 91 PRO A N 1
ATOM 728 C CA . PRO A 1 91 ? -0.842 -1.534 -15.844 1 94.44 91 PRO A CA 1
ATOM 729 C C . PRO A 1 91 ? -2.33 -1.68 -15.539 1 94.44 91 PRO A C 1
ATOM 731 O O . PRO A 1 91 ? -2.984 -0.703 -15.164 1 94.44 91 PRO A O 1
ATOM 734 N N . GLN A 1 92 ? -2.748 -2.898 -15.625 1 94.44 92 GLN A N 1
ATOM 735 C CA . GLN A 1 92 ? -4.168 -3.113 -15.367 1 94.44 92 GLN A CA 1
ATOM 736 C C . GLN A 1 92 ? -4.496 -2.916 -13.883 1 94.44 92 GLN A C 1
ATOM 738 O O . GLN A 1 92 ? -5.578 -2.439 -13.547 1 94.44 92 GLN A O 1
ATOM 743 N N . LEU A 1 93 ? -3.641 -3.201 -13.008 1 93 93 LEU A N 1
ATOM 744 C CA . LEU A 1 93 ? -3.824 -3.023 -11.57 1 93 93 LEU A CA 1
ATOM 745 C C . LEU A 1 93 ? -4.016 -1.551 -11.227 1 93 93 LEU A C 1
ATOM 747 O O . LEU A 1 93 ? -4.953 -1.191 -10.516 1 93 93 LEU A O 1
ATOM 751 N N . LEU A 1 94 ? -3.164 -0.68 -11.766 1 87.38 94 LEU A N 1
ATOM 752 C CA . LEU A 1 94 ? -3.195 0.741 -11.438 1 87.38 94 LEU A CA 1
ATOM 753 C C . LEU A 1 94 ? -4.402 1.42 -12.078 1 87.38 94 LEU A C 1
ATOM 755 O O . LEU A 1 94 ? -4.949 2.373 -11.516 1 87.38 94 LEU A O 1
ATOM 759 N N . LEU A 1 95 ? -4.852 0.846 -13.195 1 89.06 95 LEU A N 1
ATOM 760 C CA . LEU A 1 95 ? -6.031 1.378 -13.867 1 89.06 95 LEU A CA 1
ATOM 761 C C . LEU A 1 95 ? -7.301 1.029 -13.094 1 89.06 95 LEU A C 1
ATOM 763 O O . LEU A 1 95 ? -8.273 1.786 -13.125 1 89.06 95 LEU A O 1
ATOM 767 N N . ASP A 1 96 ? -7.238 -0.136 -12.406 1 86.38 96 ASP A N 1
ATOM 768 C CA . ASP A 1 96 ? -8.398 -0.625 -11.672 1 86.38 96 ASP A CA 1
ATOM 769 C C . ASP A 1 96 ? -8.477 0.017 -10.289 1 86.38 96 ASP A C 1
ATOM 771 O O . ASP A 1 96 ? -9.547 0.052 -9.672 1 86.38 96 ASP A O 1
ATOM 775 N N . PHE A 1 97 ? -7.305 0.577 -9.828 1 79.88 97 PHE A N 1
ATOM 776 C CA . PHE A 1 97 ? -7.293 1.142 -8.484 1 79.88 97 PHE A CA 1
ATOM 777 C C . PHE A 1 97 ? -7.738 2.6 -8.5 1 79.88 97 PHE A C 1
ATOM 779 O O . PHE A 1 97 ? -8.461 3.045 -7.609 1 79.88 97 PHE A O 1
ATOM 786 N N . MET B 1 1 ? 4.719 11.039 -32 1 23.66 1 MET B N 1
ATOM 787 C CA . MET B 1 1 ? 5.207 11.539 -30.719 1 23.66 1 MET B CA 1
ATOM 788 C C . MET B 1 1 ? 4.941 10.531 -29.609 1 23.66 1 MET B C 1
ATOM 790 O O . MET B 1 1 ? 3.783 10.227 -29.312 1 23.66 1 MET B O 1
ATOM 794 N N . SER B 1 2 ? 5.773 9.469 -29.547 1 23.69 2 SER B N 1
ATOM 795 C CA . SER B 1 2 ? 5.785 8.266 -28.734 1 23.69 2 SER B CA 1
ATOM 796 C C . SER B 1 2 ? 5.863 8.594 -27.234 1 23.69 2 SER B C 1
ATOM 798 O O . SER B 1 2 ? 6.699 9.398 -26.828 1 23.69 2 SER B O 1
ATOM 800 N N . CYS B 1 3 ? 4.758 8.906 -26.672 1 26.98 3 CYS B N 1
ATOM 801 C CA . CYS B 1 3 ? 4.633 9.344 -25.281 1 26.98 3 CYS B CA 1
ATOM 802 C C . CYS B 1 3 ? 5.387 8.406 -24.359 1 26.98 3 CYS B C 1
ATOM 804 O O . CYS B 1 3 ? 4.953 7.273 -24.109 1 26.98 3 CYS B O 1
ATOM 806 N N . GLU B 1 4 ? 6.828 8.375 -24.516 1 28.11 4 GLU B N 1
ATOM 807 C CA . GLU B 1 4 ? 7.773 7.715 -23.625 1 28.11 4 GLU B CA 1
ATOM 808 C C . GLU B 1 4 ? 7.516 8.102 -22.172 1 28.11 4 GLU B C 1
ATOM 810 O O . GLU B 1 4 ? 7.629 9.273 -21.812 1 28.11 4 GLU B O 1
ATOM 815 N N . THR B 1 5 ? 6.48 7.691 -21.641 1 26.77 5 THR B N 1
ATOM 816 C CA . THR B 1 5 ? 6.055 7.945 -20.281 1 26.77 5 THR B CA 1
ATOM 817 C C . THR B 1 5 ? 7.18 7.652 -19.297 1 26.77 5 THR B C 1
ATOM 819 O O . THR B 1 5 ? 7.672 6.523 -19.219 1 26.77 5 THR B O 1
ATOM 822 N N . HIS B 1 6 ? 8.125 8.617 -19.172 1 25.16 6 HIS B N 1
ATOM 823 C CA . HIS B 1 6 ? 9.234 8.742 -18.25 1 25.16 6 HIS B CA 1
ATOM 824 C C . HIS B 1 6 ? 8.781 8.477 -16.812 1 25.16 6 HIS B C 1
ATOM 826 O O . HIS B 1 6 ? 7.996 9.242 -16.25 1 25.16 6 HIS B O 1
ATOM 832 N N . LEU B 1 7 ? 8.391 7.336 -16.531 1 30.55 7 LEU B N 1
ATOM 833 C CA . LEU B 1 7 ? 8.297 7.102 -15.086 1 30.55 7 LEU B CA 1
ATOM 834 C C . LEU B 1 7 ? 9.508 7.688 -14.367 1 30.55 7 LEU B C 1
ATOM 836 O O . LEU B 1 7 ? 10.641 7.258 -14.594 1 30.55 7 LEU B O 1
ATOM 840 N N . GLN B 1 8 ? 9.508 8.906 -14.242 1 25.73 8 GLN B N 1
ATOM 841 C CA . GLN B 1 8 ? 10.578 9.602 -13.547 1 25.73 8 GLN B CA 1
ATOM 842 C C . GLN B 1 8 ? 10.844 8.992 -12.172 1 25.73 8 GLN B C 1
ATOM 844 O O . GLN B 1 8 ? 10.008 9.102 -11.273 1 25.73 8 GLN B O 1
ATOM 849 N N . ILE B 1 9 ? 11.453 7.789 -12.07 1 33.16 9 ILE B N 1
ATOM 850 C CA . ILE B 1 9 ? 12.117 7.352 -10.852 1 33.16 9 ILE B CA 1
ATOM 851 C C . ILE B 1 9 ? 12.977 8.484 -10.297 1 33.16 9 ILE B C 1
ATOM 853 O O . ILE B 1 9 ? 13.961 8.891 -10.922 1 33.16 9 ILE B O 1
ATOM 857 N N . GLN B 1 10 ? 12.43 9.555 -9.836 1 30.75 10 GLN B N 1
ATOM 858 C CA . GLN B 1 10 ? 13.266 10.523 -9.141 1 30.75 10 GLN B CA 1
ATOM 859 C C . GLN B 1 10 ? 14.328 9.82 -8.289 1 30.75 10 GLN B C 1
ATOM 861 O O . GLN B 1 10 ? 14.023 8.859 -7.578 1 30.75 10 GLN B O 1
ATOM 866 N N . ARG B 1 11 ? 15.469 9.797 -8.828 1 29.7 11 ARG B N 1
ATOM 867 C CA . ARG B 1 11 ? 16.766 9.438 -8.25 1 29.7 11 ARG B CA 1
ATOM 868 C C . ARG B 1 11 ? 16.922 10.039 -6.859 1 29.7 11 ARG B C 1
ATOM 870 O O . ARG B 1 11 ? 16.891 11.258 -6.691 1 29.7 11 ARG B O 1
ATOM 877 N N . PHE B 1 12 ? 16.438 9.305 -5.711 1 33.44 12 PHE B N 1
ATOM 878 C CA . PHE B 1 12 ? 16.797 9.617 -4.336 1 33.44 12 PHE B CA 1
ATOM 879 C C . PHE B 1 12 ? 18.25 10.078 -4.258 1 33.44 12 PHE B C 1
ATOM 881 O O . PHE B 1 12 ? 19.156 9.367 -4.695 1 33.44 12 PHE B O 1
ATOM 888 N N . ASP B 1 13 ? 18.516 11.297 -4.328 1 33.69 13 ASP B N 1
ATOM 889 C CA . ASP B 1 13 ? 19.812 11.867 -4.039 1 33.69 13 ASP B CA 1
ATOM 890 C C . ASP B 1 13 ? 20.484 11.148 -2.869 1 33.69 13 ASP B C 1
ATOM 892 O O . ASP B 1 13 ? 19.812 10.508 -2.064 1 33.69 13 ASP B O 1
ATOM 896 N N . GLY B 1 14 ? 21.891 11.32 -2.602 1 30.3 14 GLY B N 1
ATOM 897 C CA . GLY B 1 14 ? 23 10.773 -1.84 1 30.3 14 GLY B CA 1
ATOM 898 C C . GLY B 1 14 ? 22.734 10.711 -0.349 1 30.3 14 GLY B C 1
ATOM 899 O O . GLY B 1 14 ? 23.266 9.852 0.35 1 30.3 14 GLY B O 1
ATOM 900 N N . ALA B 1 15 ? 22.406 11.859 0.363 1 34.78 15 ALA B N 1
ATOM 901 C CA . ALA B 1 15 ? 22.234 11.898 1.812 1 34.78 15 ALA B CA 1
ATOM 902 C C . ALA B 1 15 ? 21.016 11.086 2.234 1 34.78 15 ALA B C 1
ATOM 904 O O . ALA B 1 15 ? 20.75 10.906 3.428 1 34.78 15 ALA B O 1
ATOM 905 N N . VAL B 1 16 ? 19.969 10.859 1.487 1 38.53 16 VAL B N 1
ATOM 906 C CA . VAL B 1 16 ? 18.828 9.977 1.669 1 38.53 16 VAL B CA 1
ATOM 907 C C . VAL B 1 16 ? 19.266 8.523 1.529 1 38.53 16 VAL B C 1
ATOM 909 O O . VAL B 1 16 ? 18.438 7.605 1.634 1 38.53 16 VAL B O 1
ATOM 912 N N . GLY B 1 17 ? 20.328 8.312 1.199 1 36.19 17 GLY B N 1
ATOM 913 C CA . GLY B 1 17 ? 20.953 7.016 0.979 1 36.19 17 GLY B CA 1
ATOM 914 C C . GLY B 1 17 ? 20.922 6.121 2.205 1 36.19 17 GLY B C 1
ATOM 915 O O . GLY B 1 17 ? 20.625 4.926 2.104 1 36.19 17 GLY B O 1
ATOM 916 N N . ALA B 1 18 ? 21.547 6.648 3.275 1 41.44 18 ALA B N 1
ATOM 917 C CA . ALA B 1 18 ? 21.672 5.867 4.504 1 41.44 18 ALA B CA 1
ATOM 918 C C . ALA B 1 18 ? 20.312 5.668 5.16 1 41.44 18 ALA B C 1
ATOM 920 O O . ALA B 1 18 ? 20.047 4.609 5.738 1 41.44 18 ALA B O 1
ATOM 921 N N . GLN B 1 19 ? 19.469 6.703 5.41 1 44.44 19 GLN B N 1
ATOM 922 C CA . GLN B 1 19 ? 18.156 6.613 6.055 1 44.44 19 GLN B CA 1
ATOM 923 C C . GLN B 1 19 ? 17.188 5.785 5.223 1 44.44 19 GLN B C 1
ATOM 925 O O . GLN B 1 19 ? 16.266 5.176 5.766 1 44.44 19 GLN B O 1
ATOM 930 N N . THR B 1 20 ? 17.312 5.812 3.916 1 46.28 20 THR B N 1
ATOM 931 C CA . THR B 1 20 ? 16.438 5.113 2.982 1 46.28 20 THR B CA 1
ATOM 932 C C . THR B 1 20 ? 16.625 3.602 3.084 1 46.28 20 THR B C 1
ATOM 934 O O . THR B 1 20 ? 15.664 2.84 3.014 1 46.28 20 THR B O 1
ATOM 937 N N . VAL B 1 21 ? 17.969 3.41 3.242 1 47.72 21 VAL B N 1
ATOM 938 C CA . VAL B 1 21 ? 18.203 1.97 3.266 1 47.72 21 VAL B CA 1
ATOM 939 C C . VAL B 1 21 ? 17.5 1.346 4.461 1 47.72 21 VAL B C 1
ATOM 941 O O . VAL B 1 21 ? 16.938 0.248 4.359 1 47.72 21 VAL B O 1
ATOM 944 N N . GLN B 1 22 ? 17.766 1.91 5.645 1 50 22 GLN B N 1
ATOM 945 C CA . GLN B 1 22 ? 17.094 1.368 6.824 1 50 22 GLN B CA 1
ATOM 946 C C . GLN B 1 22 ? 15.57 1.387 6.652 1 50 22 GLN B C 1
ATOM 948 O O . GLN B 1 22 ? 14.883 0.466 7.09 1 50 22 GLN B O 1
ATOM 953 N N . GLN B 1 23 ? 15.164 2.57 6.141 1 55.69 23 GLN B N 1
ATOM 954 C CA . GLN B 1 23 ? 13.727 2.717 5.934 1 55.69 23 GLN B CA 1
ATOM 955 C C . GLN B 1 23 ? 13.219 1.723 4.891 1 55.69 23 GLN B C 1
ATOM 957 O O . GLN B 1 23 ? 12.094 1.231 4.996 1 55.69 23 GLN B O 1
ATOM 962 N N . GLU B 1 24 ? 14.18 1.521 3.99 1 56.5 24 GLU B N 1
ATOM 963 C CA . GLU B 1 24 ? 13.859 0.565 2.934 1 56.5 24 GLU B CA 1
ATOM 964 C C . GLU B 1 24 ? 13.688 -0.843 3.496 1 56.5 24 GLU B C 1
ATOM 966 O O . GLU B 1 24 ? 12.812 -1.589 3.055 1 56.5 24 GLU B O 1
ATOM 971 N N . PHE B 1 25 ? 14.586 -1.086 4.48 1 55.19 25 PHE B N 1
ATOM 972 C CA . PHE B 1 25 ? 14.516 -2.428 5.047 1 55.19 25 PHE B CA 1
ATOM 973 C C . PHE B 1 25 ? 13.188 -2.646 5.754 1 55.19 25 PHE B C 1
ATOM 975 O O . PHE B 1 25 ? 12.578 -3.709 5.629 1 55.19 25 PHE B O 1
ATOM 982 N N . HIS B 1 26 ? 12.719 -1.567 6.371 1 65.12 26 HIS B N 1
ATOM 983 C CA . HIS B 1 26 ? 11.492 -1.724 7.148 1 65.12 26 HIS B CA 1
ATOM 984 C C . HIS B 1 26 ? 10.273 -1.847 6.242 1 65.12 26 HIS B C 1
ATOM 986 O O . HIS B 1 26 ? 9.344 -2.598 6.543 1 65.12 26 HIS B O 1
ATOM 992 N N . THR B 1 27 ? 10.531 -1.296 5.105 1 71.06 27 THR B N 1
ATOM 993 C CA . THR B 1 27 ? 9.398 -1.33 4.188 1 71.06 27 THR B CA 1
ATOM 994 C C . THR B 1 27 ? 9.242 -2.717 3.568 1 71.06 27 THR B C 1
ATOM 996 O O . THR B 1 27 ? 8.133 -3.232 3.459 1 71.06 27 THR B O 1
ATOM 999 N N . TRP B 1 28 ? 10.484 -3.309 3.357 1 72.69 28 TRP B N 1
ATOM 1000 C CA . TRP B 1 28 ? 10.43 -4.629 2.736 1 72.69 28 TRP B CA 1
ATOM 1001 C C . TRP B 1 28 ? 9.859 -5.66 3.701 1 72.69 28 TRP B C 1
ATOM 1003 O O . TRP B 1 28 ? 9.039 -6.5 3.311 1 72.69 28 TRP B O 1
ATOM 1013 N N . GLU B 1 29 ? 10.258 -5.551 4.883 1 75.25 29 GLU B N 1
ATOM 1014 C CA . GLU B 1 29 ? 9.734 -6.484 5.879 1 75.25 29 GLU B CA 1
ATOM 1015 C C . GLU B 1 29 ? 8.227 -6.352 6.02 1 75.25 29 GLU B C 1
ATOM 1017 O O . GLU B 1 29 ? 7.52 -7.352 6.176 1 75.25 29 GLU B O 1
ATOM 1022 N N . THR B 1 30 ? 7.879 -5.09 5.941 1 73.06 30 THR B N 1
ATOM 1023 C CA . THR B 1 30 ? 6.453 -4.805 6.066 1 73.06 30 THR B CA 1
ATOM 1024 C C . THR B 1 30 ? 5.684 -5.371 4.879 1 73.06 30 THR B C 1
ATOM 1026 O O . THR B 1 30 ? 4.645 -6.012 5.055 1 73.06 30 THR B O 1
ATOM 1029 N N . VAL B 1 31 ? 6.191 -5.191 3.773 1 79.69 31 VAL B N 1
ATOM 1030 C CA . VAL B 1 31 ? 5.539 -5.656 2.555 1 79.69 31 VAL B CA 1
ATOM 1031 C C . VAL B 1 31 ? 5.512 -7.184 2.537 1 79.69 31 VAL B C 1
ATOM 1033 O O . VAL B 1 31 ? 4.484 -7.789 2.223 1 79.69 31 VAL B O 1
ATOM 1036 N N . GLU B 1 32 ? 6.605 -7.758 2.922 1 82.44 32 GLU B N 1
ATOM 1037 C CA . GLU B 1 32 ? 6.691 -9.211 2.967 1 82.44 32 GLU B CA 1
ATOM 1038 C C . GLU B 1 32 ? 5.645 -9.797 3.908 1 82.44 32 GLU B C 1
ATOM 1040 O O . GLU B 1 32 ? 4.996 -10.797 3.584 1 82.44 32 GLU B O 1
ATOM 1045 N N . ARG B 1 33 ? 5.574 -9.172 4.984 1 80.5 33 ARG B N 1
ATOM 1046 C CA . ARG B 1 33 ? 4.594 -9.641 5.957 1 80.5 33 ARG B CA 1
ATOM 1047 C C . ARG B 1 33 ? 3.178 -9.555 5.402 1 80.5 33 ARG B C 1
ATOM 1049 O O . ARG B 1 33 ? 2.375 -10.469 5.578 1 80.5 33 ARG B O 1
ATOM 1056 N N . LEU B 1 34 ? 2.893 -8.523 4.801 1 80.69 34 LEU B N 1
ATOM 1057 C CA . LEU B 1 34 ? 1.577 -8.336 4.199 1 80.69 34 LEU B CA 1
ATOM 1058 C C . LEU B 1 34 ? 1.327 -9.367 3.107 1 80.69 34 LEU B C 1
ATOM 1060 O O . LEU B 1 34 ? 0.23 -9.93 3.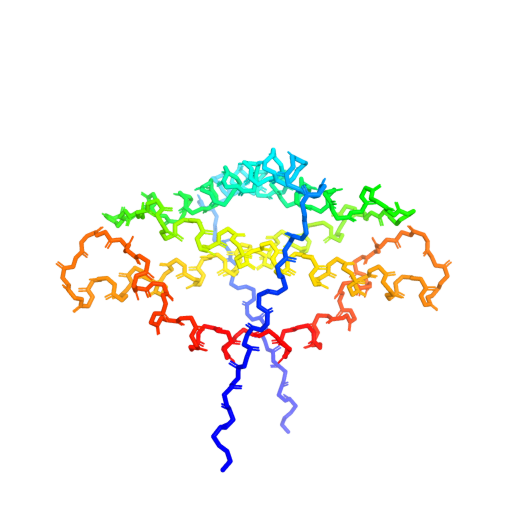014 1 80.69 34 LEU B O 1
ATOM 1064 N N . LEU B 1 35 ? 2.369 -9.664 2.373 1 82.62 35 LEU B N 1
ATOM 1065 C CA . LEU B 1 35 ? 2.221 -10.609 1.271 1 82.62 35 LEU B CA 1
ATOM 1066 C C .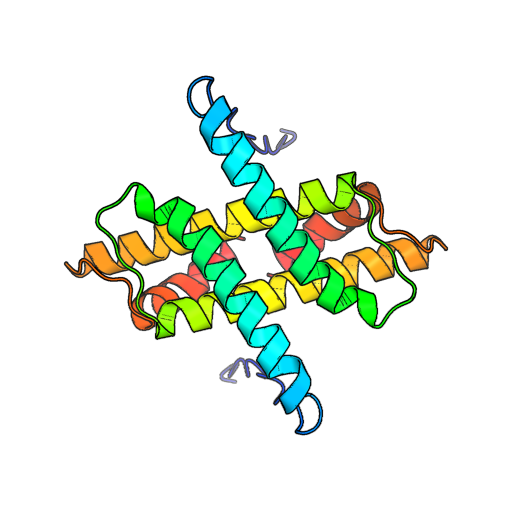 LEU B 1 35 ? 2.08 -12.031 1.791 1 82.62 35 LEU B C 1
ATOM 1068 O O . LEU B 1 35 ? 1.338 -12.836 1.222 1 82.62 35 LEU B O 1
ATOM 1072 N N . ARG B 1 36 ? 2.814 -12.305 2.764 1 79.06 36 ARG B N 1
ATOM 1073 C CA . ARG B 1 36 ? 2.73 -13.633 3.369 1 79.06 36 ARG B CA 1
ATOM 1074 C C . ARG B 1 36 ? 1.312 -13.93 3.84 1 79.06 36 ARG B C 1
ATOM 1076 O O . ARG B 1 36 ? 0.866 -15.078 3.795 1 79.06 36 ARG B O 1
ATOM 1083 N N . LEU B 1 37 ? 0.653 -12.984 4.305 1 72.88 37 LEU B N 1
ATOM 1084 C CA . LEU B 1 37 ? -0.739 -13.156 4.707 1 72.88 37 LEU B CA 1
ATOM 1085 C C . LEU B 1 37 ? -1.59 -13.617 3.525 1 72.88 37 LEU B C 1
ATOM 1087 O O . LEU B 1 37 ? -2.529 -14.391 3.695 1 72.88 37 LEU B O 1
ATOM 1091 N N . HIS B 1 38 ? -1.238 -13.188 2.424 1 74.06 38 HIS B N 1
ATOM 1092 C CA . HIS B 1 38 ? -2.027 -13.492 1.236 1 74.06 38 HIS B CA 1
ATOM 1093 C C . HIS B 1 38 ? -1.613 -14.828 0.628 1 74.06 38 HIS B C 1
ATOM 1095 O O . HIS B 1 38 ? -2.463 -15.602 0.182 1 74.06 38 HIS B O 1
ATOM 1101 N N . PHE B 1 39 ? -0.313 -15.125 0.569 1 74.62 39 PHE B N 1
ATOM 1102 C CA . PHE B 1 39 ? 0.194 -16.328 -0.086 1 74.62 39 PHE B CA 1
ATOM 1103 C C . PHE B 1 39 ? 0.149 -17.516 0.86 1 74.62 39 PHE B C 1
ATOM 1105 O O . PHE B 1 39 ? 0.263 -18.672 0.425 1 74.62 39 PHE B O 1
ATOM 1112 N N . ARG B 1 40 ? 0.09 -17.312 2.041 1 70.56 40 ARG B N 1
ATOM 1113 C CA . ARG B 1 40 ? 0.079 -18.406 2.998 1 70.56 40 ARG B CA 1
ATOM 1114 C C . ARG B 1 40 ? -1.082 -19.359 2.729 1 70.56 40 ARG B C 1
ATOM 1116 O O . ARG B 1 40 ? -0.976 -20.562 2.975 1 70.56 40 ARG B O 1
ATOM 1123 N N . ASP B 1 41 ? -2.006 -18.906 2.152 1 64.31 41 ASP B N 1
ATOM 1124 C CA . ASP B 1 41 ? -3.143 -19.781 1.881 1 64.31 41 ASP B CA 1
ATOM 1125 C C . ASP B 1 41 ? -2.982 -20.484 0.537 1 64.31 41 ASP B C 1
ATOM 1127 O O . ASP B 1 41 ? -3.758 -21.391 0.207 1 64.31 41 ASP B O 1
ATOM 1131 N N . GLY B 1 42 ? -1.876 -20.109 -0.141 1 65.12 42 GLY B N 1
ATOM 1132 C CA . GLY B 1 42 ? -1.708 -20.641 -1.485 1 65.12 42 GLY B CA 1
ATOM 1133 C C . GLY B 1 42 ? -0.329 -21.219 -1.729 1 65.12 42 GLY B C 1
ATOM 1134 O O . GLY B 1 42 ? 0.542 -21.156 -0.859 1 65.12 42 GLY B O 1
ATOM 1135 N N . ARG B 1 43 ? -0.193 -22.016 -2.74 1 74.12 43 ARG B N 1
ATOM 1136 C CA . ARG B 1 43 ? 1.029 -22.672 -3.186 1 74.12 43 ARG B CA 1
ATOM 1137 C C . ARG B 1 43 ? 1.978 -21.672 -3.848 1 74.12 43 ARG B C 1
ATOM 1139 O O . ARG B 1 43 ? 3.133 -22 -4.125 1 74.12 43 ARG B O 1
ATOM 1146 N N . THR B 1 44 ? 1.566 -20.375 -3.928 1 83.56 44 THR B N 1
ATOM 1147 C CA . THR B 1 44 ? 2.395 -19.453 -4.695 1 83.56 44 THR B CA 1
ATOM 1148 C C . THR B 1 44 ? 3.398 -18.75 -3.793 1 83.56 44 THR B C 1
ATOM 1150 O O . THR B 1 44 ? 3.061 -18.344 -2.678 1 83.56 44 THR B O 1
ATOM 1153 N N . ARG B 1 45 ? 4.691 -18.797 -4.305 1 87.44 45 ARG B N 1
ATOM 1154 C CA . ARG B 1 45 ? 5.746 -18.047 -3.637 1 87.44 45 ARG B CA 1
ATOM 1155 C C . ARG B 1 45 ? 6.094 -16.781 -4.414 1 87.44 45 ARG B C 1
ATOM 1157 O O . ARG B 1 45 ? 5.727 -16.641 -5.582 1 87.44 45 ARG B O 1
ATOM 1164 N N . VAL B 1 46 ? 6.746 -15.844 -3.637 1 91.12 46 VAL B N 1
ATOM 1165 C CA . VAL B 1 46 ? 7.125 -14.578 -4.266 1 91.12 46 VAL B CA 1
ATOM 1166 C C . VAL B 1 46 ? 8.648 -14.43 -4.254 1 91.12 46 VAL B C 1
ATOM 1168 O O . VAL B 1 46 ? 9.289 -14.609 -3.219 1 91.12 46 VAL B O 1
ATOM 1171 N N . ASN B 1 47 ? 9.195 -14.188 -5.391 1 92 47 ASN B N 1
ATOM 1172 C CA . ASN B 1 47 ? 10.633 -13.945 -5.52 1 92 47 ASN B CA 1
ATOM 1173 C C . ASN B 1 47 ? 11.039 -12.617 -4.875 1 92 47 ASN B C 1
ATOM 1175 O O . ASN B 1 47 ? 10.227 -11.695 -4.785 1 92 47 ASN B O 1
ATOM 1179 N N . GLY B 1 48 ? 12.242 -12.508 -4.52 1 91.12 48 GLY B N 1
ATOM 1180 C CA . GLY B 1 48 ? 12.758 -11.336 -3.838 1 91.12 48 GLY B CA 1
ATOM 1181 C C . GLY B 1 48 ? 12.633 -10.062 -4.656 1 91.12 48 GLY B C 1
ATOM 1182 O O . GLY B 1 48 ? 12.305 -9 -4.121 1 91.12 48 GLY B O 1
ATOM 1183 N N . ASP B 1 49 ? 12.906 -10.164 -5.953 1 93.5 49 ASP B N 1
ATOM 1184 C CA . ASP B 1 49 ? 12.836 -8.984 -6.809 1 93.5 49 ASP B CA 1
ATOM 1185 C C . ASP B 1 49 ? 11.391 -8.492 -6.938 1 93.5 49 ASP B C 1
ATOM 1187 O O . ASP B 1 49 ? 11.148 -7.285 -7.031 1 93.5 49 ASP B O 1
ATOM 1191 N N . ALA B 1 50 ? 10.461 -9.469 -6.945 1 94 50 ALA B N 1
ATOM 1192 C CA . ALA B 1 50 ? 9.047 -9.109 -6.977 1 94 50 ALA B CA 1
ATOM 1193 C C . ALA B 1 50 ? 8.633 -8.406 -5.688 1 94 50 ALA B C 1
ATOM 1195 O O . ALA B 1 50 ? 7.887 -7.418 -5.723 1 94 50 ALA B O 1
ATOM 1196 N N . LEU B 1 51 ? 9.156 -8.875 -4.613 1 89.56 51 LEU B N 1
ATOM 1197 C CA . LEU B 1 51 ? 8.875 -8.273 -3.316 1 89.56 51 LEU B CA 1
ATOM 1198 C C . LEU B 1 51 ? 9.391 -6.84 -3.264 1 89.56 51 LEU B C 1
ATOM 1200 O O . LEU B 1 51 ? 8.719 -5.949 -2.742 1 89.56 51 LEU B O 1
ATOM 1204 N N . LEU B 1 52 ? 10.547 -6.633 -3.828 1 90.31 52 LEU B N 1
ATOM 1205 C CA . LEU B 1 52 ? 11.148 -5.301 -3.842 1 90.31 52 LEU B CA 1
ATOM 1206 C C . LEU B 1 52 ? 10.305 -4.332 -4.664 1 90.31 52 LEU B C 1
ATOM 1208 O O . LEU B 1 52 ? 10.078 -3.193 -4.25 1 90.31 52 LEU B O 1
ATOM 1212 N N . LEU B 1 53 ? 9.828 -4.781 -5.742 1 93 53 LEU B N 1
ATOM 1213 C CA . LEU B 1 53 ? 8.992 -3.938 -6.59 1 93 53 LEU B CA 1
ATOM 1214 C C . LEU B 1 53 ? 7.684 -3.59 -5.887 1 93 53 LEU B C 1
ATOM 1216 O O . LEU B 1 53 ? 7.254 -2.434 -5.895 1 93 53 LEU B O 1
ATOM 1220 N N . MET B 1 54 ? 7.098 -4.551 -5.25 1 91.44 54 MET B N 1
ATOM 1221 C CA . MET B 1 54 ? 5.844 -4.312 -4.543 1 91.44 54 MET B CA 1
ATOM 1222 C C . MET B 1 54 ? 6.047 -3.344 -3.383 1 91.44 54 MET B C 1
ATOM 1224 O O . MET B 1 54 ? 5.191 -2.498 -3.117 1 91.44 54 MET B O 1
ATOM 1228 N N . ALA B 1 55 ? 7.172 -3.445 -2.734 1 88 55 ALA B N 1
ATOM 1229 C CA . ALA B 1 55 ? 7.5 -2.533 -1.642 1 88 55 ALA B CA 1
ATOM 1230 C C . ALA B 1 55 ? 7.613 -1.097 -2.143 1 88 55 ALA B C 1
ATOM 1232 O O . ALA B 1 55 ? 7.145 -0.165 -1.484 1 88 55 ALA B O 1
ATOM 1233 N N . GLU B 1 56 ? 8.203 -1.002 -3.309 1 88.81 56 GLU B N 1
ATOM 1234 C CA . GLU B 1 56 ? 8.352 0.338 -3.869 1 88.81 56 GLU B CA 1
ATOM 1235 C C . GLU B 1 56 ? 6.996 0.932 -4.246 1 88.81 56 GLU B C 1
ATOM 1237 O O . GLU B 1 56 ? 6.754 2.123 -4.043 1 88.81 56 GLU B O 1
ATOM 1242 N N . LEU B 1 57 ? 6.141 0.112 -4.77 1 89.31 57 LEU B N 1
ATOM 1243 C CA . LEU B 1 57 ? 4.797 0.564 -5.125 1 89.31 57 LEU B CA 1
ATOM 1244 C C . LEU B 1 57 ? 4.027 1.006 -3.885 1 89.31 57 LEU B C 1
ATOM 1246 O O . LEU B 1 57 ? 3.381 2.055 -3.893 1 89.31 57 LEU B O 1
ATOM 1250 N N . LEU B 1 58 ? 4.145 0.288 -2.838 1 88.62 58 LEU B N 1
ATOM 1251 C CA . LEU B 1 58 ? 3.447 0.609 -1.598 1 88.62 58 LEU B CA 1
ATOM 1252 C C . LEU B 1 58 ? 4.004 1.887 -0.977 1 88.62 58 LEU B C 1
ATOM 1254 O O . LEU B 1 58 ? 3.25 2.693 -0.427 1 88.62 58 LEU B O 1
ATOM 1258 N N . LYS B 1 59 ? 5.262 2.035 -1.08 1 86.38 59 LYS B N 1
ATOM 1259 C CA . LYS B 1 59 ? 5.887 3.252 -0.566 1 86.38 59 LYS B CA 1
ATOM 1260 C C . LYS B 1 59 ? 5.344 4.488 -1.274 1 86.38 59 LYS B C 1
ATOM 1262 O O . LYS B 1 59 ? 5.039 5.496 -0.63 1 86.38 59 LYS B O 1
ATOM 1267 N N . VAL B 1 60 ? 5.281 4.355 -2.539 1 88.25 60 VAL B N 1
ATOM 1268 C CA . VAL B 1 60 ? 4.773 5.469 -3.332 1 88.25 60 VAL B CA 1
ATOM 1269 C C . VAL B 1 60 ? 3.314 5.738 -2.969 1 88.25 60 VAL B C 1
ATOM 1271 O O . VAL B 1 60 ? 2.918 6.891 -2.781 1 88.25 60 VAL B O 1
ATOM 1274 N N . PHE B 1 61 ? 2.582 4.695 -2.838 1 88 61 PHE B N 1
ATOM 1275 C CA . PHE B 1 61 ? 1.167 4.812 -2.502 1 88 61 PHE B CA 1
ATOM 1276 C C . PHE B 1 61 ? 0.989 5.488 -1.146 1 88 61 PHE B C 1
ATOM 1278 O O . PHE B 1 61 ? 0.197 6.426 -1.014 1 88 61 PHE B O 1
ATOM 1285 N N . VAL B 1 62 ? 1.72 5.098 -0.192 1 89.31 62 VAL B N 1
ATOM 1286 C CA . VAL B 1 62 ? 1.601 5.621 1.165 1 89.31 62 VAL B CA 1
ATOM 1287 C C . VAL B 1 62 ? 2.062 7.078 1.201 1 89.31 62 VAL B C 1
ATOM 1289 O O . VAL B 1 62 ? 1.438 7.918 1.853 1 89.31 62 VAL B O 1
ATOM 1292 N N . ARG B 1 63 ? 3.111 7.348 0.506 1 88.12 63 ARG B N 1
ATOM 1293 C CA . ARG B 1 63 ? 3.637 8.711 0.471 1 88.12 63 ARG B CA 1
ATOM 1294 C C . ARG B 1 63 ? 2.619 9.672 -0.128 1 88.12 63 ARG B C 1
ATOM 1296 O O . ARG B 1 63 ? 2.41 10.766 0.399 1 88.12 63 ARG B O 1
ATOM 1303 N N . GLU B 1 64 ? 2.041 9.203 -1.241 1 91.69 64 GLU B N 1
ATOM 1304 C CA . GLU B 1 64 ? 1.055 10.047 -1.904 1 91.69 64 GLU B CA 1
ATOM 1305 C C . GLU B 1 64 ? -0.194 10.219 -1.044 1 91.69 64 GLU B C 1
ATOM 1307 O O . GLU B 1 64 ? -0.723 11.32 -0.919 1 91.69 64 GLU B O 1
ATOM 1312 N N . ALA B 1 65 ? -0.658 9.195 -0.427 1 93.31 65 ALA B N 1
ATOM 1313 C CA . ALA B 1 65 ? -1.833 9.242 0.439 1 93.31 65 ALA B CA 1
ATOM 1314 C C . ALA B 1 65 ? -1.592 10.148 1.643 1 93.31 65 ALA B C 1
ATOM 1316 O O . ALA B 1 65 ? -2.412 11.023 1.946 1 93.31 65 ALA B O 1
ATOM 1317 N N . ALA B 1 66 ? -0.438 10 2.268 1 91.69 66 ALA B N 1
ATOM 1318 C CA . ALA B 1 66 ? -0.087 10.773 3.457 1 91.69 66 ALA B CA 1
ATOM 1319 C C . ALA B 1 66 ? 0.067 12.258 3.121 1 91.69 66 ALA B C 1
ATOM 1321 O O . ALA B 1 66 ? -0.423 13.117 3.854 1 91.69 66 ALA B O 1
ATOM 1322 N N . ALA B 1 67 ? 0.735 12.477 2.01 1 91.94 67 ALA B N 1
ATOM 1323 C CA . ALA B 1 67 ? 0.966 13.859 1.602 1 91.94 67 ALA B CA 1
ATOM 1324 C C . ALA B 1 67 ? -0.351 14.57 1.311 1 91.94 67 ALA B C 1
ATOM 1326 O O . ALA B 1 67 ? -0.557 15.711 1.742 1 91.94 67 ALA B O 1
ATOM 1327 N N . ARG B 1 68 ? -1.194 13.812 0.619 1 95.19 68 ARG B N 1
ATOM 1328 C CA . ARG B 1 68 ? -2.463 14.43 0.249 1 95.19 68 ARG B CA 1
ATOM 1329 C C . ARG B 1 68 ? -3.35 14.633 1.473 1 95.19 68 ARG B C 1
ATOM 1331 O O . ARG B 1 68 ? -4.016 15.664 1.6 1 95.19 68 ARG B O 1
ATOM 1338 N N . ALA B 1 69 ? -3.373 13.727 2.367 1 94.94 69 ALA B N 1
ATOM 1339 C CA . ALA B 1 69 ? -4.164 13.852 3.588 1 94.94 69 ALA B CA 1
ATOM 1340 C C . ALA B 1 69 ? -3.635 14.977 4.473 1 94.94 69 ALA B C 1
ATOM 1342 O O . ALA B 1 69 ? -4.41 15.75 5.035 1 94.94 69 ALA B O 1
ATOM 1343 N N . ALA B 1 70 ? -2.33 15.117 4.52 1 93.19 70 ALA B N 1
ATOM 1344 C CA . ALA B 1 70 ? -1.703 16.172 5.312 1 93.19 70 ALA B CA 1
ATOM 1345 C C . ALA B 1 70 ? -2.035 17.547 4.75 1 93.19 70 ALA B C 1
ATOM 1347 O O . ALA B 1 70 ? -2.354 18.484 5.5 1 93.19 70 ALA B O 1
ATOM 1348 N N . ARG B 1 71 ? -1.952 17.625 3.443 1 94.38 71 ARG B N 1
ATOM 1349 C CA . ARG B 1 71 ? -2.285 18.906 2.801 1 94.38 71 ARG B CA 1
ATOM 1350 C C . ARG B 1 71 ? -3.746 19.266 3.037 1 94.38 71 ARG B C 1
ATOM 1352 O O . ARG B 1 71 ? -4.07 20.438 3.248 1 94.38 71 ARG B O 1
ATOM 1359 N N . GLN B 1 72 ? -4.582 18.266 3.033 1 96.44 72 GLN B N 1
ATOM 1360 C CA . GLN B 1 72 ? -6.004 18.484 3.287 1 96.44 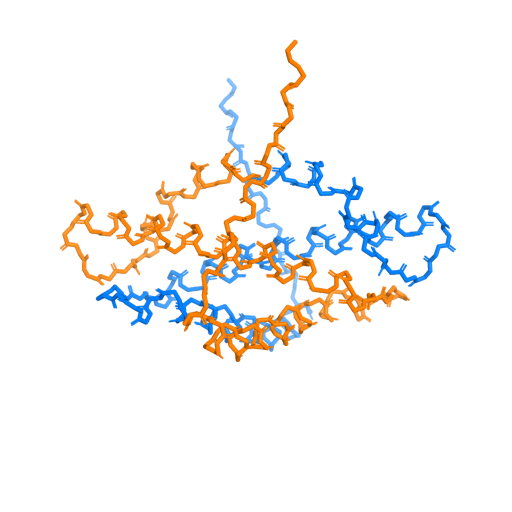72 GLN B CA 1
ATOM 1361 C C . GLN B 1 72 ? -6.234 19 4.703 1 96.44 72 GLN B C 1
ATOM 1363 O O . GLN B 1 72 ? -7.035 19.922 4.914 1 96.44 72 GLN B O 1
ATOM 1368 N N . ALA B 1 73 ? -5.566 18.391 5.672 1 95.06 73 ALA B N 1
ATOM 1369 C CA . ALA B 1 73 ? -5.664 18.844 7.055 1 95.06 73 ALA B CA 1
ATOM 1370 C C . ALA B 1 73 ? -5.141 20.281 7.203 1 95.06 73 ALA B C 1
ATOM 1372 O O . ALA B 1 73 ? -5.777 21.109 7.848 1 95.06 73 ALA B O 1
ATOM 1373 N N . GLN B 1 74 ? -4.047 20.578 6.539 1 93.31 74 GLN B N 1
ATOM 1374 C CA . GLN B 1 74 ? -3.455 21.906 6.598 1 93.31 74 GLN B CA 1
ATOM 1375 C C . GLN B 1 74 ? -4.383 22.938 5.977 1 93.31 74 GLN B C 1
ATOM 1377 O O . GLN B 1 74 ? -4.477 24.062 6.469 1 93.31 74 GLN B O 1
ATOM 1382 N N . ALA B 1 75 ? -4.945 22.594 4.91 1 95.88 75 ALA B N 1
ATOM 1383 C CA . ALA B 1 75 ? -5.891 23.484 4.25 1 95.88 75 ALA B CA 1
ATOM 1384 C C . ALA B 1 75 ? -7.035 23.859 5.191 1 95.88 75 ALA B C 1
ATOM 1386 O O . ALA B 1 75 ? -7.648 24.922 5.035 1 95.88 75 ALA B O 1
ATOM 1387 N N . GLU B 1 76 ? -7.328 23.031 6.188 1 96.12 76 GLU B N 1
ATOM 1388 C CA . GLU B 1 76 ? -8.383 23.281 7.168 1 96.12 76 GLU B CA 1
ATOM 1389 C C . GLU B 1 76 ? -7.805 23.781 8.484 1 96.12 76 GLU B C 1
ATOM 1391 O O . GLU B 1 76 ? -8.492 23.781 9.508 1 96.12 76 GLU B O 1
ATOM 1396 N N . ASP B 1 77 ? -6.477 24.031 8.508 1 94.06 77 ASP B N 1
ATOM 1397 C CA . ASP B 1 77 ? -5.73 24.625 9.602 1 94.06 77 ASP B CA 1
ATOM 1398 C C . ASP B 1 77 ? -5.617 23.672 10.781 1 94.06 77 ASP B C 1
ATOM 1400 O O . ASP B 1 77 ? -5.766 24.078 11.938 1 94.06 77 ASP B O 1
ATOM 1404 N N . LEU B 1 78 ? -5.535 22.453 10.453 1 92.75 78 LEU B N 1
ATOM 1405 C CA . LEU B 1 78 ? -5.34 21.438 11.477 1 92.75 78 LEU B CA 1
ATOM 1406 C C . LEU B 1 78 ? -3.932 20.859 11.398 1 92.75 78 LEU B C 1
ATOM 1408 O O . LEU B 1 78 ? -3.338 20.797 10.32 1 92.75 78 LEU B O 1
ATOM 1412 N N . GLU B 1 79 ? -3.473 20.406 12.547 1 90.06 79 GLU B N 1
ATOM 1413 C CA . GLU B 1 79 ? -2.143 19.812 12.617 1 90.06 79 GLU B CA 1
ATOM 1414 C C . GLU B 1 79 ? -2.223 18.281 12.664 1 90.06 79 GLU B C 1
ATOM 1416 O O . GLU B 1 79 ? -1.195 17.609 12.625 1 90.06 79 GLU B O 1
ATOM 1421 N N . LYS B 1 80 ? -3.469 17.828 12.648 1 92.75 80 LYS B N 1
ATOM 1422 C CA . LYS B 1 80 ? -3.68 16.391 12.719 1 92.75 80 LYS B CA 1
ATOM 1423 C C . LYS B 1 80 ? -4.559 15.898 11.57 1 92.75 80 LYS B C 1
ATOM 1425 O O . LYS B 1 80 ? -5.562 16.531 11.242 1 92.75 80 LYS B O 1
ATOM 1430 N N . VAL B 1 81 ? -4.125 14.797 11 1 94.94 81 VAL B N 1
ATOM 1431 C CA . VAL B 1 81 ? -4.926 14.18 9.945 1 94.94 81 VAL B CA 1
ATOM 1432 C C . VAL B 1 81 ? -6 13.289 10.57 1 94.94 81 VAL B C 1
ATOM 1434 O O . VAL B 1 81 ? -5.688 12.328 11.281 1 94.94 81 VAL B O 1
ATOM 1437 N N . ASP B 1 82 ? -7.191 13.664 10.367 1 95.81 82 ASP B N 1
ATOM 1438 C CA . ASP B 1 82 ? -8.336 12.859 10.789 1 95.81 82 ASP B CA 1
ATOM 1439 C C . ASP B 1 82 ? -8.891 12.039 9.633 1 95.81 82 ASP B C 1
ATOM 1441 O O . ASP B 1 82 ? -8.539 12.266 8.477 1 95.81 82 ASP B O 1
ATOM 1445 N N . ILE B 1 83 ? -9.758 11.117 9.984 1 96.38 83 ILE B N 1
ATOM 1446 C CA . ILE B 1 83 ? -10.328 10.195 9.008 1 96.38 83 ILE B CA 1
ATOM 1447 C C . ILE B 1 83 ? -11.031 10.984 7.906 1 96.38 83 ILE B C 1
ATOM 1449 O O . ILE B 1 83 ? -11 10.586 6.738 1 96.38 83 ILE B O 1
ATOM 1453 N N . GLU B 1 84 ? -11.617 12.125 8.242 1 97.38 84 GLU B N 1
ATOM 1454 C CA . GLU B 1 84 ? -12.344 12.938 7.266 1 97.38 84 GLU B CA 1
ATOM 1455 C C . GLU B 1 84 ? -11.398 13.469 6.188 1 97.38 84 GLU B C 1
ATOM 1457 O O . GLU B 1 84 ? -11.797 13.602 5.027 1 97.38 84 GLU B O 1
ATOM 1462 N N . HIS B 1 85 ? -10.195 13.766 6.574 1 97.38 85 HIS B N 1
ATOM 1463 C CA . HIS B 1 85 ? -9.211 14.258 5.617 1 97.38 85 HIS B CA 1
ATOM 1464 C C . HIS B 1 85 ? -8.812 13.172 4.629 1 97.38 85 HIS B C 1
ATOM 1466 O O . HIS B 1 85 ? -8.664 13.438 3.432 1 97.38 85 HIS B O 1
ATOM 1472 N N . VAL B 1 86 ? -8.648 11.953 5.07 1 96.44 86 VAL B N 1
ATOM 1473 C CA . VAL B 1 86 ? -8.328 10.836 4.195 1 96.44 86 VAL B CA 1
ATOM 1474 C C . VAL B 1 86 ? -9.492 10.57 3.246 1 96.44 86 VAL B C 1
ATOM 1476 O O . VAL B 1 86 ? -9.289 10.375 2.045 1 96.44 86 VAL B O 1
ATOM 1479 N N . GLU B 1 87 ? -10.711 10.664 3.818 1 96.94 87 GLU B N 1
ATOM 1480 C CA . GLU B 1 87 ? -11.906 10.406 3.021 1 96.94 87 GLU B CA 1
ATOM 1481 C C . GLU B 1 87 ? -12.055 11.438 1.901 1 96.94 87 GLU B C 1
ATOM 1483 O O . GLU B 1 87 ? -12.438 11.086 0.782 1 96.94 87 GLU B O 1
ATOM 1488 N N . LYS B 1 88 ? -11.766 12.594 2.172 1 97.31 88 LYS B N 1
ATOM 1489 C CA . LYS B 1 88 ? -11.93 13.688 1.211 1 97.31 88 LYS B CA 1
ATOM 1490 C C . LYS B 1 88 ? -10.953 13.539 0.047 1 97.31 88 LYS B C 1
ATOM 1492 O O . LYS B 1 88 ? -11.266 13.906 -1.085 1 97.31 88 LYS B O 1
ATOM 1497 N N . VAL B 1 89 ? -9.766 12.992 0.304 1 96.81 89 VAL B N 1
ATOM 1498 C CA . VAL B 1 89 ? -8.75 12.945 -0.744 1 96.81 89 VAL B CA 1
ATOM 1499 C C . VAL B 1 89 ? -8.828 11.609 -1.473 1 96.81 89 VAL B C 1
ATOM 1501 O O . VAL B 1 89 ? -8.227 11.438 -2.539 1 96.81 89 VAL B O 1
ATOM 1504 N N . LEU B 1 90 ? -9.547 10.633 -0.902 1 95.38 90 LEU B N 1
ATOM 1505 C CA . LEU B 1 90 ? -9.547 9.258 -1.377 1 95.38 90 LEU B CA 1
ATOM 1506 C C . LEU B 1 90 ? -10 9.18 -2.832 1 95.38 90 LEU B C 1
ATOM 1508 O O . LEU B 1 90 ? -9.359 8.516 -3.65 1 95.38 90 LEU B O 1
ATOM 1512 N N . PRO B 1 91 ? -11.062 9.922 -3.238 1 94.44 91 PRO B N 1
ATOM 1513 C CA . PRO B 1 91 ? -11.516 9.812 -4.625 1 94.44 91 PRO B CA 1
ATOM 1514 C C . PRO B 1 91 ? -10.453 10.25 -5.629 1 94.44 91 PRO B C 1
ATOM 1516 O O . PRO B 1 91 ? -10.133 9.508 -6.566 1 94.44 91 PRO B O 1
ATOM 1519 N N . GLN B 1 92 ? -9.906 11.391 -5.328 1 94.31 92 GLN B N 1
ATOM 1520 C CA . GLN B 1 92 ? -8.891 11.883 -6.254 1 94.31 92 GLN B CA 1
ATOM 1521 C C . GLN B 1 92 ? -7.625 11.039 -6.18 1 94.31 92 GLN B C 1
ATOM 1523 O O . GLN B 1 92 ? -6.945 10.844 -7.191 1 94.31 92 GLN B O 1
ATOM 1528 N N . LEU B 1 93 ? -7.27 10.5 -5.094 1 92.94 93 LEU B N 1
ATOM 1529 C CA . LEU B 1 93 ? -6.102 9.641 -4.914 1 92.94 93 LEU B CA 1
ATOM 1530 C C . LEU B 1 93 ? -6.215 8.383 -5.758 1 92.94 93 LEU B C 1
ATOM 1532 O O . LEU B 1 93 ? -5.281 8.023 -6.484 1 92.94 93 LEU B O 1
ATOM 1536 N N . LEU B 1 94 ? -7.375 7.719 -5.707 1 87.25 94 LEU B N 1
ATOM 1537 C CA . LEU B 1 94 ? -7.566 6.453 -6.406 1 87.25 94 LEU B CA 1
ATOM 1538 C C . LEU B 1 94 ? -7.664 6.672 -7.91 1 87.25 94 LEU B C 1
ATOM 1540 O O . LEU B 1 94 ? -7.258 5.812 -8.695 1 87.25 94 LEU B O 1
ATOM 1544 N N . LEU B 1 95 ? -8.125 7.871 -8.297 1 89.19 95 LEU B N 1
ATOM 1545 C CA . LEU B 1 95 ? -8.219 8.211 -9.711 1 89.19 95 LEU B CA 1
ATOM 1546 C C . LEU B 1 95 ? -6.84 8.484 -10.297 1 89.19 95 LEU B C 1
ATOM 1548 O O . LEU B 1 95 ? -6.602 8.234 -11.484 1 89.19 95 LEU B O 1
ATOM 1552 N N . ASP B 1 96 ? -5.949 8.992 -9.414 1 86.44 96 ASP B N 1
ATOM 1553 C CA . ASP B 1 96 ? -4.605 9.359 -9.852 1 86.44 96 ASP B CA 1
ATOM 1554 C C . ASP B 1 96 ? -3.676 8.148 -9.852 1 86.44 96 ASP B C 1
ATOM 1556 O O . ASP B 1 96 ? -2.643 8.156 -10.523 1 86.44 96 ASP B O 1
ATOM 1560 N N . PHE B 1 97 ? -4.09 7.09 -9.102 1 79.88 97 PHE B N 1
ATOM 1561 C CA . PHE B 1 97 ? -3.215 5.93 -9 1 79.88 97 PHE B CA 1
ATOM 1562 C C . PHE B 1 97 ? -3.469 4.957 -10.148 1 79.88 97 PHE B C 1
ATOM 1564 O O . PHE B 1 97 ? -2.529 4.371 -10.695 1 79.88 97 PHE B O 1
#

pLDDT: mean 74.38, std 24.25, range [23.22, 97.44]

Secondary structure (DSSP, 8-state):
-------------TTSHHHHHHHHHHHHHHHHHHHHHHHTTSS-EE-HHHHHHHHHHHHHHHHHHHHHHHHHHHHTT-SEE-HHHHHHHHHHHHHH-/-------------TTSHHHHHHHHHHHHHHHHHHHHHHHTTSS-EE-HHHHHHHHHHHHHHHHHHHHHHHHHHHHTT-SEE-HHHHHHHHHHHHHH-

Foldseek 3Di:
DPPPVCPPPPDPDDVVVVVCVVVLVVLLVVLVVVVCVVCVVHPDDDDPVRSSVVSVVVVVLVVVLVVQQCVQCVVVPHRDRDPVSSVVCVVVSVVVD/DPPPVCPPPPDPDDVVVVVCVVVLVVLLVVQVVVVCVVCVVHPDDDDPVRSSVVSVVVVVLVVVLVVQQCVQCVVVPHRDRDPVSSVVCVVVSVVVD

Nearest PDB structures (foldseek):
  3b0b-assembly1_C  TM=7.878E-01  e=2.849E-07  Gallus gallus
  4dra-assembly1_H  TM=7.911E-01  e=7.202E-06  Homo sapiens
  4ne1-assembly1_L  TM=7.890E-01  e=3.915E-06  Homo sapiens
  4ne1-assembly1_D  TM=7.827E-01  e=5.310E-06  Homo sapiens
  7ywx-assembly1_X  TM=7.585E-01  e=9.190E-06  Homo sapiens

Solvent-accessible surface area (backbone atoms only — not comparable to full-atom values): 10763 Å² total; per-residue (Å²): 132,78,80,73,77,68,74,72,72,74,74,80,58,75,84,56,47,66,64,40,47,60,51,45,50,54,41,40,53,40,42,49,53,60,45,46,67,61,30,67,81,46,85,50,44,74,34,69,66,28,49,52,51,51,28,53,52,50,50,52,50,50,49,52,52,50,51,49,17,43,51,46,18,42,76,70,74,38,56,48,25,42,45,69,30,46,59,68,42,42,64,61,48,34,73,72,67,134,79,81,74,76,69,74,72,72,74,74,79,56,77,84,52,46,68,62,40,48,59,50,46,52,52,41,41,54,39,42,48,53,58,47,46,68,64,30,68,82,47,85,50,42,73,36,69,66,28,50,52,53,52,28,51,52,49,49,52,51,50,49,53,51,50,51,48,16,43,50,48,17,44,76,70,74,38,57,48,25,41,46,66,30,46,58,69,42,44,64,61,49,34,73,72,68

Organism: Gallus gallus (NCBI:txid9031)

Radius of gyration: 17.59 Å; Cα contacts (8 Å, |Δi|>4): 166; chains: 2; bounding box: 53×47×46 Å